Protein AF-A0A1S4JK84-F1 (afdb_monomer)

Solvent-accessible surface area (backbone atoms only — not comparable to full-atom values): 13735 Å² total; p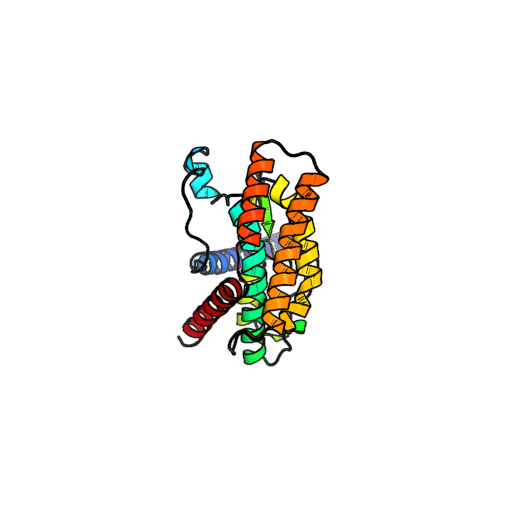er-residue (Å²): 108,74,65,59,52,50,53,51,52,52,49,53,51,51,52,51,50,53,50,51,51,51,53,48,51,52,51,51,55,46,52,58,51,64,69,58,64,67,91,78,63,78,78,86,81,81,78,69,70,80,80,52,59,72,69,61,44,73,73,50,62,65,43,55,63,30,58,47,56,39,46,29,56,54,50,50,57,22,46,32,34,46,37,49,54,50,19,76,72,53,73,50,55,51,64,62,44,51,38,65,53,69,63,74,49,76,74,58,81,56,90,48,92,64,38,31,49,33,65,46,43,56,43,32,45,71,41,75,85,53,39,69,72,53,43,53,50,49,49,55,64,41,12,40,48,42,38,27,53,37,66,58,40,75,45,47,36,50,52,47,46,51,48,46,44,74,45,51,60,59,36,63,73,51,62,71,88,55,83,86,46,74,69,46,36,51,50,46,46,54,52,41,48,51,58,28,46,42,42,52,52,43,63,73,77,46,92,63,61,68,73,55,46,53,36,49,53,53,22,29,52,58,40,62,67,57,49,42,67,59,52,51,52,56,14,40,54,60,40,56,54,52,59,56,62,76,75,110

Radius of gyration: 20.68 Å; Cα contacts (8 Å, |Δi|>4): 267; chains: 1; bounding box: 64×34×58 Å

Organism: Culex quinquefasciatus (NCBI:txid7176)

Secondary structure (DSSP, 8-state):
-HHHHHHHHHHHHHHHHHHHHHHHHHHHHHHHHHTS--TTSPP---SSGGGS-HHHHHHH-PPPHHHHHHHHHHHHHHHHHHHHHHHHHH---GGGTEE-SS----S----STTEEEEESS--SEE-GGG-HHHHHHHHHHHT-EEEEEHHHHHTHHHHHHHHHHHHHHHHTT--TTSPPPHHHHHHHHHHHHHHHHHHHHHHHHS---HHHHHHHHHHHHHHHH--HHHHHHHHHHHHHHHHHHTT-

Foldseek 3Di:
DVVVVVVVVVVVVVVVVVVVVVVVVVVVVVVVVVVVPLPPQDDDDDDPLVPDPPVCCVVAVADQLLSLLLLLLLLLLLLLLLLVVLCVVQVDQSCQQFAADAAPAAPDADPDPQKGFAFSAGTDDGDPSSDDVSSVVVSSSRNDTHTYGPCSCVALVVLSSVLSNVCVCVSVVDDLPDPGDPVQQVSSVVSLVSSLVSLVCSLVVHDDDPVVSVSSVSSSVSSNPDGSNNSSVSSSVSVVVVVVVVVD

Nearest PDB structures (foldseek):
  2jsw-assembly1_A  TM=2.956E-01  e=6.584E+00  Mus musculus
  1zn1-assembly1_A  TM=2.380E-01  e=9.955E+00  Escherichia coli

Structure (mmCIF, N/CA/C/O backbone):
data_AF-A0A1S4JK84-F1
#
_entry.id   AF-A0A1S4JK84-F1
#
loop_
_atom_site.group_PDB
_atom_site.id
_atom_site.type_symbol
_atom_site.label_atom_id
_atom_site.label_alt_id
_atom_site.label_comp_id
_atom_site.label_asym_id
_atom_site.label_entity_id
_atom_site.label_seq_id
_atom_site.pdbx_PDB_ins_code
_atom_site.Cartn_x
_atom_site.Cartn_y
_atom_site.Cartn_z
_atom_site.occupancy
_atom_site.B_iso_or_equiv
_atom_site.auth_seq_id
_atom_site.auth_comp_id
_atom_site.auth_asym_id
_atom_site.auth_atom_id
_atom_site.pdbx_PDB_model_num
ATOM 1 N N . MET A 1 1 ? -45.648 6.843 -37.464 1.00 63.81 1 MET A N 1
ATOM 2 C CA . MET A 1 1 ? -44.323 6.985 -38.110 1.00 63.81 1 MET A CA 1
ATOM 3 C C . MET A 1 1 ? -43.599 8.303 -37.817 1.00 63.81 1 MET A C 1
ATOM 5 O O . MET A 1 1 ? -42.654 8.254 -37.049 1.00 63.81 1 MET A O 1
ATOM 9 N N . ILE A 1 2 ? -43.986 9.477 -38.350 1.00 71.06 2 ILE A N 1
ATOM 10 C CA . ILE A 1 2 ? -43.202 10.725 -38.124 1.00 71.06 2 ILE A CA 1
ATOM 11 C C . ILE A 1 2 ? -43.249 11.208 -36.661 1.00 71.06 2 ILE A C 1
ATOM 13 O O . ILE A 1 2 ? -42.222 11.610 -36.123 1.00 71.06 2 ILE A O 1
ATOM 17 N N . ARG A 1 3 ? -44.411 11.134 -35.994 1.00 71.44 3 ARG A N 1
ATOM 18 C CA . ARG A 1 3 ? -44.545 11.520 -34.573 1.00 71.44 3 ARG A CA 1
ATOM 19 C C . ARG A 1 3 ? -43.763 10.599 -33.632 1.00 71.44 3 ARG A C 1
ATOM 21 O O . ARG A 1 3 ? -43.004 11.089 -32.814 1.00 71.44 3 ARG A O 1
ATOM 28 N N . GLU A 1 4 ? -43.856 9.288 -33.835 1.00 74.44 4 GLU A N 1
ATOM 29 C CA . GLU A 1 4 ? -43.116 8.290 -33.042 1.00 74.44 4 GLU A CA 1
ATOM 30 C C . GLU A 1 4 ? -41.595 8.434 -33.195 1.00 74.44 4 GLU A C 1
ATOM 32 O O . GLU A 1 4 ? -40.857 8.278 -32.227 1.00 74.44 4 GLU A O 1
ATOM 37 N N . LEU A 1 5 ? -41.119 8.789 -34.396 1.00 74.56 5 LEU A N 1
ATOM 38 C CA . LEU A 1 5 ? -39.707 9.100 -34.626 1.00 74.56 5 LEU A CA 1
ATOM 39 C C . LEU A 1 5 ? -39.282 10.368 -33.865 1.00 74.56 5 LEU A C 1
ATOM 41 O O . LEU A 1 5 ? -38.185 10.417 -33.310 1.00 74.56 5 LEU A O 1
ATOM 45 N N . LEU A 1 6 ? -40.150 11.384 -33.816 1.00 78.12 6 LEU A N 1
ATOM 46 C CA . LEU A 1 6 ? -39.901 12.626 -33.081 1.00 78.12 6 LEU A CA 1
ATOM 47 C C . LEU A 1 6 ? -39.829 12.382 -31.566 1.00 78.12 6 LEU A C 1
ATOM 49 O O . LEU A 1 6 ? -38.917 12.883 -30.908 1.00 78.12 6 LEU A O 1
ATOM 53 N N . ASP A 1 7 ? -40.747 11.576 -31.033 1.00 81.38 7 ASP A N 1
ATOM 54 C CA . ASP A 1 7 ? -40.807 11.226 -29.612 1.00 81.38 7 ASP A CA 1
ATOM 55 C C . ASP A 1 7 ? -39.592 10.382 -29.193 1.00 81.38 7 ASP A C 1
ATOM 57 O O . ASP A 1 7 ? -38.990 10.620 -28.143 1.00 81.38 7 ASP A O 1
ATOM 61 N N . PHE A 1 8 ? -39.153 9.456 -30.054 1.00 80.00 8 PHE A N 1
ATOM 62 C CA . PHE A 1 8 ? -37.939 8.666 -29.837 1.00 80.00 8 PHE A CA 1
ATOM 63 C C . PHE A 1 8 ? -36.667 9.530 -29.822 1.00 80.00 8 PHE A C 1
ATOM 65 O O . PHE A 1 8 ? -35.803 9.368 -28.955 1.00 80.00 8 PHE A O 1
ATOM 72 N N . LEU A 1 9 ? -36.557 10.500 -30.736 1.00 80.62 9 LEU A N 1
ATOM 73 C CA . LEU A 1 9 ? -35.437 11.447 -30.761 1.00 80.62 9 LEU A CA 1
ATOM 74 C C . LEU A 1 9 ? -35.432 12.366 -29.531 1.00 80.62 9 LEU A C 1
ATOM 76 O O . LEU A 1 9 ? -34.364 12.678 -28.995 1.00 80.62 9 LEU A O 1
ATOM 80 N N . LEU A 1 10 ? -36.609 12.768 -29.045 1.00 82.88 10 LEU A N 1
ATOM 81 C CA . LEU A 1 10 ? -36.741 13.569 -27.831 1.00 82.88 10 LEU A CA 1
ATOM 82 C C . LEU A 1 10 ? -36.316 12.776 -26.584 1.00 82.88 10 LEU A C 1
ATOM 84 O O . LEU A 1 10 ? -35.607 13.307 -25.725 1.00 82.88 10 LEU A O 1
ATOM 88 N N . LEU A 1 11 ? -36.674 11.490 -26.517 1.00 83.06 11 LEU A N 1
ATOM 89 C CA . LEU A 1 11 ? -36.247 10.581 -25.455 1.00 83.06 11 LEU A CA 1
ATOM 90 C C . LEU A 1 11 ? -34.722 10.404 -25.441 1.00 83.06 11 LEU A C 1
ATOM 92 O O . LEU A 1 11 ? -34.099 10.563 -24.391 1.00 83.06 11 LEU A O 1
ATOM 96 N N . LEU A 1 12 ? -34.104 10.155 -26.600 1.00 75.06 12 LEU A N 1
ATOM 97 C CA . LEU A 1 12 ? -32.645 10.041 -26.723 1.00 75.06 12 LEU A CA 1
ATOM 98 C C . LEU A 1 12 ? -31.927 11.323 -26.291 1.00 75.06 12 LEU A C 1
ATOM 100 O O . LEU A 1 12 ? -30.933 11.261 -25.564 1.00 75.06 12 LEU A O 1
ATOM 104 N N . LYS A 1 13 ? -32.451 12.490 -26.681 1.00 81.94 13 LYS A N 1
ATOM 105 C CA . LYS A 1 13 ? -31.913 13.788 -26.257 1.00 81.94 13 LYS A CA 1
ATOM 106 C C . LYS A 1 13 ? -31.974 13.948 -24.736 1.00 81.94 13 LYS A C 1
ATOM 108 O O . LYS A 1 13 ? -30.990 14.371 -24.132 1.00 81.94 13 LYS A O 1
ATOM 113 N N . ASN A 1 14 ? -33.088 13.577 -24.109 1.00 76.88 14 ASN A N 1
ATOM 114 C CA . ASN A 1 14 ? -33.252 13.668 -22.657 1.00 76.88 14 ASN A CA 1
ATOM 115 C C . ASN A 1 14 ? -32.332 12.696 -21.905 1.00 76.88 14 ASN A C 1
ATOM 117 O O . ASN A 1 14 ? -31.719 13.091 -20.913 1.00 76.88 14 ASN A O 1
ATOM 121 N N . ILE A 1 15 ? -32.163 11.469 -22.409 1.00 80.94 15 ILE A N 1
ATOM 122 C CA . ILE A 1 15 ? -31.203 10.497 -21.864 1.00 80.94 15 ILE A CA 1
ATOM 123 C C . ILE A 1 15 ? -29.779 11.050 -21.962 1.00 80.94 15 ILE A C 1
ATOM 125 O O . ILE A 1 15 ? -29.043 11.018 -20.979 1.00 80.94 15 ILE A O 1
ATOM 129 N N . PHE A 1 16 ? -29.396 11.615 -23.109 1.00 77.50 16 PHE A N 1
ATOM 130 C CA . PHE A 1 16 ? -28.063 12.185 -23.302 1.00 77.50 16 PHE A CA 1
ATOM 131 C C . PHE A 1 16 ? -27.798 13.371 -22.363 1.00 77.50 16 PHE A C 1
ATOM 133 O O . PHE A 1 16 ? -26.731 13.457 -21.752 1.00 77.50 16 PHE A O 1
ATOM 140 N N . ILE A 1 17 ? -28.784 14.255 -22.183 1.00 75.88 17 ILE A N 1
ATOM 141 C CA . ILE A 1 17 ? -28.698 15.371 -21.234 1.00 75.88 17 ILE A CA 1
ATOM 142 C C . ILE A 1 17 ? -28.542 14.844 -19.803 1.00 75.88 17 ILE A C 1
ATOM 144 O O . ILE A 1 17 ? -27.630 15.278 -19.099 1.00 75.88 17 ILE A O 1
ATOM 148 N N . ALA A 1 18 ? -29.360 13.877 -19.383 1.00 66.00 18 ALA A N 1
ATOM 149 C CA . ALA A 1 18 ? -29.266 13.279 -18.053 1.00 66.00 18 ALA A CA 1
ATOM 150 C C . ALA A 1 18 ? -27.897 12.617 -17.813 1.00 66.00 18 ALA A C 1
ATOM 152 O O . ALA A 1 18 ? -27.276 12.849 -16.773 1.00 66.00 18 ALA A O 1
ATOM 153 N N . LEU A 1 19 ? -27.381 11.880 -18.803 1.00 58.69 19 LEU A N 1
ATOM 154 C CA . LEU A 1 19 ? -26.055 11.265 -18.745 1.00 58.69 19 LEU A CA 1
ATOM 155 C C . LEU A 1 19 ? -24.956 12.329 -18.626 1.00 58.69 19 LEU A C 1
ATOM 157 O O . LEU A 1 19 ? -24.063 12.211 -17.790 1.00 58.69 19 LEU A O 1
ATOM 161 N N . SER A 1 20 ? -25.045 13.406 -19.412 1.00 50.59 20 SER A N 1
ATOM 162 C CA . SER A 1 20 ? -24.072 14.503 -19.382 1.00 50.59 20 SER A CA 1
ATOM 163 C C . SER A 1 20 ? -24.062 15.242 -18.039 1.00 50.59 20 SER A C 1
ATOM 165 O O . SER A 1 20 ? -22.993 15.567 -17.523 1.00 50.59 20 SER A O 1
ATOM 167 N N . LEU A 1 21 ? -25.232 15.443 -17.423 1.00 54.97 21 LEU A N 1
ATOM 168 C CA . LEU A 1 21 ? -25.371 16.068 -16.107 1.00 54.97 21 LEU A CA 1
ATOM 169 C C . LEU A 1 21 ? -24.853 15.156 -14.992 1.00 54.97 21 LEU A C 1
ATOM 171 O O . LEU A 1 21 ? -24.198 15.641 -14.071 1.00 54.97 21 LEU A O 1
ATOM 175 N N . PHE A 1 22 ? -25.093 13.846 -15.084 1.00 55.78 22 PHE A N 1
ATOM 176 C CA . PHE A 1 22 ? -24.555 12.854 -14.152 1.00 55.78 22 PHE A CA 1
ATOM 177 C C . PHE A 1 22 ? -23.023 12.788 -14.224 1.00 55.78 22 PHE A C 1
ATOM 179 O O . PHE A 1 22 ? -22.346 12.891 -13.199 1.00 55.78 22 PHE A O 1
ATOM 186 N N . ILE A 1 23 ? -22.463 12.724 -15.437 1.00 49.03 23 ILE A N 1
ATOM 187 C CA . ILE A 1 23 ? -21.013 12.756 -15.676 1.00 49.03 23 ILE A CA 1
ATOM 188 C C . ILE A 1 23 ? -20.412 14.065 -15.153 1.00 49.03 23 ILE A C 1
ATOM 190 O O . ILE A 1 23 ? -19.387 14.042 -14.471 1.00 49.03 23 ILE A O 1
ATOM 194 N N . ARG A 1 24 ? -21.059 15.208 -15.413 1.00 46.12 24 ARG A N 1
ATOM 195 C CA . ARG A 1 24 ? -20.598 16.526 -14.958 1.00 46.12 24 ARG A CA 1
ATOM 196 C C . ARG A 1 24 ? -20.638 16.665 -13.439 1.00 46.12 24 ARG A C 1
ATOM 198 O O . ARG A 1 24 ? -19.648 17.109 -12.869 1.00 46.12 24 ARG A O 1
ATOM 205 N N . LYS A 1 25 ? -21.709 16.224 -12.770 1.00 49.03 25 LYS A N 1
ATOM 206 C CA . LYS A 1 25 ? -21.775 16.183 -11.298 1.00 49.03 25 LYS A CA 1
ATOM 207 C C . LYS A 1 25 ? -20.697 15.272 -10.714 1.00 49.03 25 LYS A C 1
ATOM 209 O O . LYS A 1 25 ? -20.039 15.656 -9.751 1.00 49.03 25 LYS A O 1
ATOM 214 N N . GLY A 1 26 ? -20.458 14.112 -11.330 1.00 39.56 26 GLY A N 1
ATOM 215 C CA . GLY A 1 26 ? -19.353 13.225 -10.970 1.00 39.56 26 GLY A CA 1
ATOM 216 C C . GLY A 1 26 ? -17.988 13.904 -11.113 1.00 39.56 26 GLY A C 1
ATOM 217 O O . GLY A 1 26 ? -17.168 13.832 -10.203 1.00 39.56 26 GLY A O 1
ATOM 218 N N . LEU A 1 27 ? -17.748 14.619 -12.215 1.00 39.62 27 LEU A N 1
ATOM 219 C CA . LEU A 1 27 ? -16.518 15.383 -12.456 1.00 39.62 27 LEU A CA 1
ATOM 220 C C . LEU A 1 27 ? -16.352 16.571 -11.497 1.00 39.62 27 LEU A C 1
ATOM 222 O O . LEU A 1 27 ? -15.242 16.817 -11.036 1.00 39.62 27 LEU A O 1
ATOM 226 N N . GLU A 1 28 ? -17.421 17.295 -11.166 1.00 38.53 28 GLU A N 1
ATOM 227 C CA . GLU A 1 28 ? -17.395 18.439 -10.244 1.00 38.53 28 GLU A CA 1
ATOM 228 C C . GLU A 1 28 ? -17.170 17.995 -8.790 1.00 38.53 28 GLU A C 1
ATOM 230 O O . GLU A 1 28 ? -16.313 18.561 -8.105 1.00 38.53 28 GLU A O 1
ATOM 235 N N . ALA A 1 29 ? -17.837 16.926 -8.340 1.00 42.50 29 ALA A N 1
ATOM 236 C CA . ALA A 1 29 ? -17.576 16.301 -7.042 1.00 42.50 29 ALA A CA 1
ATOM 237 C C . ALA A 1 29 ? -16.126 15.794 -6.942 1.00 42.50 29 ALA A C 1
ATOM 239 O O . ALA A 1 29 ? -15.455 16.003 -5.930 1.00 42.50 29 ALA A O 1
ATOM 240 N N . ARG A 1 30 ? -15.596 15.216 -8.029 1.00 43.16 30 ARG A N 1
ATOM 241 C CA . ARG A 1 30 ? -14.192 14.782 -8.128 1.00 43.16 30 ARG A CA 1
ATOM 242 C C . ARG A 1 30 ? -13.209 15.947 -8.173 1.00 43.16 30 ARG A C 1
ATOM 244 O O . ARG A 1 30 ? -12.157 15.859 -7.552 1.00 43.16 30 ARG A O 1
ATOM 251 N N . ARG A 1 31 ? -13.531 17.056 -8.845 1.00 32.97 31 ARG A N 1
ATOM 252 C CA . ARG A 1 31 ? -12.700 18.272 -8.847 1.00 32.97 31 ARG A CA 1
ATOM 253 C C . ARG A 1 31 ? -12.603 18.851 -7.437 1.00 32.97 31 ARG A C 1
ATOM 255 O O . ARG A 1 31 ? -11.504 19.188 -7.000 1.00 32.97 31 ARG A O 1
ATOM 262 N N . LYS A 1 32 ? -13.718 18.868 -6.700 1.00 30.98 32 LYS A N 1
ATOM 263 C CA . LYS A 1 32 ? -13.767 19.265 -5.287 1.00 30.98 32 LYS A CA 1
ATOM 264 C C . LYS A 1 32 ? -12.944 18.326 -4.393 1.00 30.98 32 LYS A C 1
ATOM 266 O O . LYS A 1 32 ? -12.193 18.818 -3.563 1.00 30.98 32 LYS A O 1
ATOM 271 N N . ALA A 1 33 ? -12.986 17.012 -4.628 1.00 38.12 33 ALA A N 1
ATOM 272 C CA . ALA A 1 33 ? -12.139 16.038 -3.929 1.00 38.12 33 ALA A CA 1
ATOM 273 C C . ALA A 1 33 ? -10.647 16.139 -4.312 1.00 38.12 33 ALA A C 1
ATOM 275 O O . ALA A 1 33 ? -9.780 15.960 -3.468 1.00 38.12 33 ALA A O 1
ATOM 276 N N . SER A 1 34 ? -10.320 16.486 -5.563 1.00 35.97 34 SER A N 1
ATOM 277 C CA . SER A 1 34 ? -8.933 16.680 -6.025 1.00 35.97 34 SER A CA 1
ATOM 278 C C . SER A 1 34 ? -8.264 17.933 -5.442 1.00 35.97 34 SER A C 1
ATOM 280 O O . SER A 1 34 ? -7.038 17.986 -5.344 1.00 35.97 34 SER A O 1
ATOM 282 N N . LEU A 1 35 ? -9.074 18.923 -5.044 1.00 30.11 35 LEU A N 1
ATOM 283 C CA . LEU A 1 35 ? -8.659 20.104 -4.281 1.00 30.11 35 LEU A CA 1
ATOM 284 C C . LEU A 1 35 ? -8.406 19.782 -2.799 1.00 30.11 35 LEU A C 1
ATOM 286 O O . LEU A 1 35 ? -7.716 20.541 -2.123 1.00 30.11 35 LEU A O 1
ATOM 290 N N . GLU A 1 36 ? -8.887 18.642 -2.296 1.00 38.62 36 GLU A N 1
ATOM 291 C CA . GLU A 1 36 ? -8.478 18.095 -1.002 1.00 38.62 36 GLU A CA 1
ATOM 292 C C . GLU A 1 36 ? -7.158 17.335 -1.176 1.00 38.62 36 GLU A C 1
ATOM 294 O O . GLU A 1 36 ? -7.101 16.107 -1.164 1.00 38.62 36 GLU A O 1
ATOM 299 N N . SER A 1 37 ? -6.076 18.080 -1.408 1.00 37.47 37 SER A N 1
ATOM 300 C CA . SER A 1 37 ? -4.725 17.532 -1.520 1.00 37.47 37 SER A CA 1
ATOM 301 C C . SER A 1 37 ? -4.427 16.591 -0.352 1.00 37.47 37 SER A C 1
ATOM 303 O O . SER A 1 37 ? -4.531 17.006 0.803 1.00 37.47 37 SER A O 1
ATOM 305 N N . ASP A 1 38 ? -4.032 15.349 -0.648 1.00 42.62 38 ASP A N 1
ATOM 306 C CA . ASP A 1 38 ? -3.572 14.389 0.353 1.00 42.62 38 ASP A CA 1
ATOM 307 C C . ASP A 1 38 ? -2.363 14.979 1.109 1.00 42.62 38 ASP A C 1
ATOM 309 O O . ASP A 1 38 ? -1.269 15.029 0.537 1.00 42.62 38 ASP A O 1
ATOM 313 N N . PRO A 1 39 ? -2.521 15.414 2.374 1.00 38.88 39 PRO A N 1
ATOM 314 C CA . PRO A 1 39 ? -1.543 16.246 3.084 1.00 38.88 39 PRO A CA 1
ATOM 315 C C . PRO A 1 39 ? -0.271 15.487 3.490 1.00 38.88 39 PRO A C 1
ATOM 317 O O . PRO A 1 39 ? 0.589 16.034 4.173 1.00 38.88 39 PRO A O 1
ATOM 320 N N . SER A 1 40 ? -0.152 14.212 3.112 1.00 38.44 40 SER A N 1
ATOM 321 C CA . SER A 1 40 ? 1.050 13.403 3.306 1.00 38.44 40 SER A CA 1
ATOM 322 C C . SER A 1 40 ? 1.575 12.792 2.004 1.00 38.44 40 SER A C 1
ATOM 324 O O . SER A 1 40 ? 2.330 11.818 2.054 1.00 38.44 40 SER A O 1
ATOM 326 N N . SER A 1 41 ? 1.158 13.307 0.843 1.00 36.84 41 SER A N 1
ATOM 327 C CA . SER A 1 41 ? 1.918 13.067 -0.384 1.00 36.84 41 SER A CA 1
ATOM 328 C C . SER A 1 41 ? 3.312 13.669 -0.189 1.00 36.84 41 SER A C 1
ATOM 330 O O . SER A 1 41 ? 3.388 14.831 0.199 1.00 36.84 41 SER A O 1
ATOM 332 N N . PRO A 1 42 ? 4.404 12.916 -0.403 1.00 36.59 42 PRO A N 1
ATOM 333 C CA . PRO A 1 42 ? 5.739 13.489 -0.302 1.00 36.59 42 PRO A CA 1
ATOM 334 C C . PRO A 1 42 ? 5.867 14.684 -1.256 1.00 36.59 42 PRO A C 1
ATOM 336 O O . PRO A 1 42 ? 5.429 14.601 -2.414 1.00 36.59 42 PRO A O 1
ATOM 339 N N . GLU A 1 43 ? 6.439 15.773 -0.737 1.00 37.50 43 GLU A N 1
ATOM 340 C CA . GLU A 1 43 ? 6.842 16.960 -1.497 1.00 37.50 43 GLU A CA 1
ATOM 341 C C . GLU A 1 43 ? 7.708 16.535 -2.704 1.00 37.50 43 GLU A C 1
ATOM 343 O O . GLU A 1 43 ? 8.428 15.526 -2.646 1.00 37.50 43 GLU A O 1
ATOM 348 N N . PRO A 1 44 ? 7.602 17.224 -3.848 1.00 36.88 44 PRO A N 1
ATOM 349 C CA . PRO A 1 44 ? 8.420 16.913 -5.007 1.00 36.88 44 PRO A CA 1
ATOM 350 C C . PRO A 1 44 ? 9.888 17.324 -4.782 1.00 36.88 44 PRO A C 1
ATOM 352 O O . PRO A 1 44 ? 10.216 18.494 -4.815 1.00 36.88 44 PRO A O 1
ATOM 355 N N . ASP A 1 45 ? 10.805 16.367 -4.605 1.00 35.81 45 ASP A N 1
ATOM 356 C CA . ASP A 1 45 ? 12.251 16.609 -4.818 1.00 35.81 45 ASP A CA 1
ATOM 357 C C . ASP A 1 45 ? 12.594 16.690 -6.325 1.00 35.81 45 ASP A C 1
ATOM 359 O O . ASP A 1 45 ? 12.108 15.893 -7.144 1.00 35.81 45 ASP A O 1
ATOM 363 N N . ASP A 1 46 ? 13.510 17.594 -6.655 1.00 39.84 46 ASP A N 1
ATOM 364 C CA . ASP A 1 46 ? 13.404 18.500 -7.806 1.00 39.84 46 ASP A CA 1
ATOM 365 C C . ASP A 1 46 ? 14.454 18.292 -8.918 1.00 39.84 46 ASP A C 1
ATOM 367 O O . ASP A 1 46 ? 14.861 19.223 -9.605 1.00 39.84 46 ASP A O 1
ATOM 371 N N . ILE A 1 47 ? 14.951 17.069 -9.124 1.00 37.16 47 ILE A N 1
ATOM 372 C CA . ILE A 1 47 ? 16.102 16.880 -10.038 1.00 37.16 47 ILE A CA 1
ATOM 373 C C . ILE A 1 47 ? 15.683 16.508 -11.474 1.00 37.16 47 ILE A C 1
ATOM 375 O O . ILE A 1 47 ? 16.362 16.869 -12.429 1.00 37.16 47 ILE A O 1
ATOM 379 N N . PHE A 1 48 ? 14.540 15.839 -11.668 1.00 40.16 48 PHE A N 1
ATOM 380 C CA . PHE A 1 48 ? 14.144 15.290 -12.982 1.00 40.16 48 PHE A CA 1
ATOM 381 C C . PHE A 1 48 ? 12.844 15.846 -13.556 1.00 40.16 48 PHE A C 1
ATOM 383 O O . PHE A 1 48 ? 12.490 15.491 -14.681 1.00 40.16 48 PHE A O 1
ATOM 390 N N . GLU A 1 49 ? 12.154 16.735 -12.837 1.00 40.62 49 GLU A N 1
ATOM 391 C CA . GLU A 1 49 ? 11.072 17.504 -13.453 1.00 40.62 49 GLU A CA 1
ATOM 392 C C . GLU A 1 49 ? 11.623 18.269 -14.665 1.00 40.62 49 GLU A C 1
ATOM 394 O O . GLU A 1 49 ? 10.963 18.296 -15.694 1.00 40.62 49 GLU A O 1
ATOM 399 N N . ASN A 1 50 ? 12.897 18.689 -14.627 1.00 40.59 50 ASN A N 1
ATOM 400 C CA . ASN A 1 50 ? 13.585 19.519 -15.620 1.00 40.59 50 ASN A CA 1
ATOM 401 C C . ASN A 1 50 ? 13.750 18.993 -17.064 1.00 40.59 50 ASN A C 1
ATOM 403 O O . ASN A 1 50 ? 14.152 19.773 -17.922 1.00 40.59 50 ASN A O 1
ATOM 407 N N . LEU A 1 51 ? 13.372 17.747 -17.370 1.00 39.06 51 LEU A N 1
ATOM 408 C CA . LEU A 1 51 ? 13.540 17.137 -18.705 1.00 39.06 51 LEU A CA 1
ATOM 409 C C . LEU A 1 51 ? 12.275 17.096 -19.578 1.00 39.06 51 LEU A C 1
ATOM 411 O O . LEU A 1 51 ? 12.356 16.745 -20.751 1.00 39.06 51 LEU A O 1
ATOM 415 N N . LEU A 1 52 ? 11.107 17.435 -19.033 1.00 42.50 52 LEU A N 1
ATOM 416 C CA . LEU A 1 52 ? 9.848 17.507 -19.788 1.00 42.50 52 LEU A CA 1
ATOM 417 C C . LEU A 1 52 ? 9.501 18.965 -20.072 1.00 42.50 52 LEU A C 1
ATOM 419 O O . LEU A 1 52 ? 9.896 19.832 -19.298 1.00 42.50 52 LEU A O 1
ATOM 423 N N . ASP A 1 53 ? 8.766 19.284 -21.135 1.00 42.41 53 ASP A N 1
ATOM 424 C CA . ASP A 1 53 ? 8.352 20.676 -21.318 1.00 42.41 53 ASP A CA 1
ATOM 425 C C . ASP A 1 53 ? 7.387 21.102 -20.178 1.00 42.41 53 ASP A C 1
ATOM 427 O O . ASP A 1 53 ? 6.655 20.259 -19.635 1.00 42.41 53 ASP A O 1
ATOM 431 N N . PRO A 1 54 ? 7.392 22.384 -19.771 1.00 43.16 54 PRO A N 1
ATOM 432 C CA . PRO A 1 54 ? 6.600 22.878 -18.642 1.00 43.16 54 PRO A CA 1
ATOM 433 C C . PRO A 1 54 ? 5.101 22.560 -18.751 1.00 43.16 54 PRO A C 1
ATOM 435 O O . PRO A 1 54 ? 4.465 22.246 -17.745 1.00 43.16 54 PRO A O 1
ATOM 438 N N . PHE A 1 55 ? 4.550 22.547 -19.968 1.00 42.31 55 PHE A N 1
ATOM 439 C CA . PHE A 1 55 ? 3.137 22.279 -20.221 1.00 42.31 55 PHE A CA 1
ATOM 440 C C . PHE A 1 55 ? 2.782 20.813 -19.943 1.00 42.31 55 PHE A C 1
ATOM 442 O O . PHE A 1 55 ? 1.751 20.507 -19.338 1.00 42.31 55 PHE A O 1
ATOM 449 N N . THR A 1 56 ? 3.660 19.882 -20.321 1.00 42.06 56 THR A N 1
ATOM 450 C CA . THR A 1 56 ? 3.471 18.450 -20.056 1.00 42.06 56 THR A CA 1
ATOM 451 C C . THR A 1 56 ? 3.716 18.120 -18.573 1.00 42.06 56 THR A C 1
ATOM 453 O O . THR A 1 56 ? 3.021 17.269 -18.011 1.00 42.06 56 THR A O 1
ATOM 456 N N . ARG A 1 57 ? 4.609 18.834 -17.872 1.00 48.06 57 ARG A N 1
ATOM 457 C CA . ARG A 1 57 ? 4.771 18.697 -16.406 1.00 48.06 57 ARG A CA 1
ATOM 458 C C . ARG A 1 57 ? 3.515 19.097 -15.639 1.00 48.06 57 ARG A C 1
ATOM 460 O O . ARG A 1 57 ? 3.027 18.323 -14.812 1.00 48.06 57 ARG A O 1
ATOM 467 N N . GLU A 1 58 ? 2.987 20.282 -15.935 1.00 41.62 58 GLU A N 1
ATOM 468 C CA . GLU A 1 58 ? 1.840 20.859 -15.232 1.00 41.62 58 GLU A CA 1
ATOM 469 C C . GLU A 1 58 ? 0.557 20.058 -15.499 1.00 41.62 58 GLU A C 1
ATOM 471 O O . GLU A 1 58 ? -0.232 19.797 -14.586 1.00 41.62 58 GLU A O 1
ATOM 476 N N . ARG A 1 59 ? 0.398 19.557 -16.731 1.00 36.44 59 ARG A N 1
ATOM 477 C CA . ARG A 1 59 ? -0.774 18.779 -17.149 1.00 36.44 59 ARG A CA 1
ATOM 478 C C . ARG A 1 59 ? -0.824 17.359 -16.576 1.00 36.44 59 ARG A C 1
ATOM 480 O O . ARG A 1 59 ? -1.922 16.857 -16.340 1.00 36.44 59 ARG A O 1
ATOM 487 N N . TYR A 1 60 ? 0.316 16.702 -16.340 1.00 41.91 60 TYR A N 1
ATOM 488 C CA . TYR A 1 60 ? 0.331 15.275 -15.976 1.00 41.91 60 TYR A CA 1
ATOM 489 C C . TYR A 1 60 ? 0.879 14.954 -14.579 1.00 41.91 60 TYR A C 1
ATOM 491 O O . TYR A 1 60 ? 0.669 13.828 -14.118 1.00 41.91 60 TYR A O 1
ATOM 499 N N . LYS A 1 61 ? 1.520 15.907 -13.873 1.00 52.09 61 LYS A N 1
ATOM 500 C CA . LYS A 1 61 ? 2.130 15.699 -12.538 1.00 52.09 61 LYS A CA 1
ATOM 501 C C . LYS A 1 61 ? 2.853 14.348 -12.451 1.00 52.09 61 LYS A C 1
ATOM 503 O O . LYS A 1 61 ? 2.558 13.532 -11.569 1.00 52.09 61 LYS A O 1
ATOM 508 N N . PHE A 1 62 ? 3.715 14.074 -13.430 1.00 56.03 62 PHE A N 1
ATOM 509 C CA . PHE A 1 62 ? 4.376 12.782 -13.580 1.00 56.03 62 PHE A CA 1
ATOM 510 C C . PHE A 1 62 ? 5.096 12.401 -12.294 1.00 56.03 62 PHE A C 1
ATOM 512 O O . PHE A 1 62 ? 5.942 13.142 -11.795 1.00 56.03 62 PHE A O 1
ATOM 519 N N . LYS A 1 63 ? 4.768 11.236 -11.734 1.00 60.38 63 LYS A N 1
ATOM 520 C CA . LYS A 1 63 ? 5.453 10.781 -10.527 1.00 60.38 63 LYS A CA 1
ATOM 521 C C . LYS A 1 63 ? 6.689 9.990 -10.922 1.00 60.38 63 LYS A C 1
ATOM 523 O O . LYS A 1 63 ? 6.625 9.033 -11.692 1.00 60.38 63 LYS A O 1
ATOM 528 N N . ASN A 1 64 ? 7.824 10.410 -10.368 1.00 76.94 64 ASN A N 1
ATOM 529 C CA . ASN A 1 64 ? 9.083 9.689 -10.484 1.00 76.94 64 ASN A CA 1
ATOM 530 C C . ASN A 1 64 ? 8.887 8.236 -10.006 1.00 76.94 64 ASN A C 1
ATOM 532 O O . ASN A 1 64 ? 8.266 8.010 -8.966 1.00 76.94 64 ASN A O 1
ATOM 536 N N . VAL A 1 65 ? 9.415 7.261 -10.750 1.00 84.12 65 VAL A N 1
ATOM 537 C CA . VAL A 1 65 ? 9.234 5.820 -10.493 1.00 84.12 65 VAL A CA 1
ATOM 538 C C . VAL A 1 65 ? 9.526 5.431 -9.034 1.00 84.12 65 VAL A C 1
ATOM 540 O O . VAL A 1 65 ? 8.666 4.786 -8.436 1.00 84.12 65 VAL A O 1
ATOM 543 N N . PRO A 1 66 ? 10.630 5.875 -8.395 1.00 87.81 66 PRO A N 1
ATOM 544 C CA . PRO A 1 66 ? 10.873 5.593 -6.985 1.00 87.81 66 PRO A CA 1
ATOM 545 C C . PRO A 1 66 ? 9.773 6.114 -6.066 1.00 87.81 66 PRO A C 1
ATOM 547 O O . PRO A 1 66 ? 9.351 5.396 -5.168 1.00 87.81 66 PRO A O 1
ATOM 550 N N . ARG A 1 67 ? 9.256 7.325 -6.319 1.00 84.12 67 ARG A N 1
ATOM 551 C CA . ARG A 1 67 ? 8.162 7.897 -5.520 1.00 84.12 67 ARG A CA 1
ATOM 552 C C . ARG A 1 67 ? 6.870 7.123 -5.694 1.00 84.12 67 ARG A C 1
ATOM 554 O O . ARG A 1 67 ? 6.140 6.948 -4.727 1.00 84.12 67 ARG A O 1
ATOM 561 N N . HIS A 1 68 ? 6.571 6.692 -6.916 1.00 88.69 68 HIS A N 1
ATOM 562 C CA . HIS A 1 68 ? 5.388 5.884 -7.165 1.00 88.69 68 HIS A CA 1
ATOM 563 C C . HIS A 1 68 ? 5.452 4.581 -6.370 1.00 88.69 68 HIS A C 1
ATOM 565 O O . HIS A 1 68 ? 4.542 4.289 -5.602 1.00 88.69 68 HIS A O 1
ATOM 571 N N . LEU A 1 69 ? 6.551 3.834 -6.491 1.00 92.44 69 LEU A N 1
ATOM 572 C CA . LEU A 1 69 ? 6.715 2.548 -5.813 1.00 92.44 69 LEU A CA 1
ATOM 573 C C . LEU A 1 69 ? 6.753 2.700 -4.283 1.00 92.44 69 LEU A C 1
ATOM 575 O O . LEU A 1 69 ? 6.096 1.937 -3.577 1.00 92.44 69 LEU A O 1
ATOM 579 N N . GLU A 1 70 ? 7.413 3.739 -3.769 1.00 92.56 70 GLU A N 1
ATOM 580 C CA . GLU A 1 70 ? 7.351 4.127 -2.355 1.00 92.56 70 GLU A CA 1
ATOM 581 C C . GLU A 1 70 ? 5.908 4.414 -1.899 1.00 92.56 70 GLU A C 1
ATOM 583 O O . GLU A 1 70 ? 5.465 3.938 -0.847 1.00 92.56 70 GLU A O 1
ATOM 588 N N . ALA A 1 71 ? 5.149 5.178 -2.691 1.00 89.69 71 ALA A N 1
ATOM 589 C CA . ALA A 1 71 ? 3.763 5.512 -2.383 1.00 89.69 71 ALA A CA 1
ATOM 590 C C . ALA A 1 71 ? 2.878 4.261 -2.354 1.00 89.69 71 ALA A C 1
ATOM 592 O O . ALA A 1 71 ? 2.004 4.166 -1.496 1.00 89.69 71 ALA A O 1
ATOM 593 N N . ARG A 1 72 ? 3.118 3.285 -3.238 1.00 94.62 72 ARG A N 1
ATOM 594 C CA . ARG A 1 72 ? 2.382 2.010 -3.257 1.00 94.62 72 ARG A CA 1
ATOM 595 C C . ARG A 1 72 ? 2.543 1.220 -1.964 1.00 94.62 72 ARG A C 1
ATOM 597 O O . ARG A 1 72 ? 1.552 0.696 -1.461 1.00 94.62 72 ARG A O 1
ATOM 604 N N . PHE A 1 73 ? 3.753 1.171 -1.409 1.00 96.38 73 PHE A N 1
ATOM 605 C CA . PHE A 1 73 ? 4.012 0.525 -0.120 1.00 96.38 73 PHE A CA 1
ATOM 606 C C . PHE A 1 73 ? 3.393 1.316 1.044 1.00 96.38 73 PHE A C 1
ATOM 608 O O . PHE A 1 73 ? 2.569 0.805 1.803 1.00 96.38 73 PHE A O 1
ATOM 615 N N . THR A 1 74 ? 3.742 2.596 1.169 1.00 94.00 74 THR A N 1
ATOM 616 C CA . THR A 1 74 ? 3.334 3.413 2.325 1.00 94.00 74 THR A CA 1
ATOM 617 C C . THR A 1 74 ? 1.824 3.663 2.377 1.00 94.00 74 THR A C 1
ATOM 619 O O . THR A 1 74 ? 1.226 3.607 3.456 1.00 94.00 74 THR A O 1
ATOM 622 N N . ARG A 1 75 ? 1.163 3.884 1.229 1.00 92.56 75 ARG A N 1
ATOM 623 C CA . ARG A 1 75 ? -0.302 4.030 1.183 1.00 92.56 75 ARG A CA 1
ATOM 624 C C . ARG A 1 75 ? -1.027 2.725 1.473 1.00 92.56 75 ARG A C 1
ATOM 626 O O . ARG A 1 75 ? -2.146 2.790 1.970 1.00 92.56 75 ARG A O 1
ATOM 633 N N . PHE A 1 76 ? -0.413 1.572 1.211 1.00 96.19 76 PHE A N 1
ATOM 634 C CA . PHE A 1 76 ? -1.022 0.284 1.527 1.00 96.19 76 PHE A CA 1
ATOM 635 C C . PHE A 1 76 ? -1.112 0.067 3.039 1.00 96.19 76 PHE A C 1
ATOM 637 O O . PHE A 1 76 ? -2.167 -0.301 3.537 1.00 96.19 76 PHE A O 1
ATOM 644 N N . ILE A 1 77 ? -0.081 0.430 3.807 1.00 96.56 77 ILE A N 1
ATOM 645 C CA . ILE A 1 77 ? -0.192 0.402 5.276 1.00 96.56 77 ILE A CA 1
ATOM 646 C C . ILE A 1 77 ? -1.188 1.459 5.781 1.00 96.56 77 ILE A C 1
ATOM 648 O O . ILE A 1 77 ? -1.987 1.188 6.678 1.00 96.56 77 ILE A O 1
ATOM 652 N N . ARG A 1 78 ? -1.214 2.651 5.167 1.00 93.06 78 ARG A N 1
ATOM 653 C CA . ARG A 1 78 ? -2.196 3.699 5.502 1.00 93.06 78 ARG A CA 1
ATOM 654 C C . ARG A 1 78 ? -3.642 3.276 5.246 1.00 93.06 78 ARG A C 1
ATOM 656 O O . ARG A 1 78 ? -4.512 3.694 6.008 1.00 93.06 78 ARG A O 1
ATOM 663 N N . LEU A 1 79 ? -3.892 2.457 4.222 1.00 93.38 79 LEU A N 1
ATOM 664 C CA . LEU A 1 79 ? -5.204 1.861 3.983 1.00 93.38 79 LEU A CA 1
ATOM 665 C C . LEU A 1 79 ? -5.686 1.147 5.250 1.00 93.38 79 LEU A C 1
ATOM 667 O O . LEU A 1 79 ? -6.780 1.436 5.711 1.00 93.38 79 LEU A O 1
ATOM 671 N N . GLY A 1 80 ? -4.842 0.325 5.882 1.00 94.81 80 GLY A N 1
ATOM 672 C CA . GLY A 1 80 ? -5.188 -0.390 7.116 1.00 94.81 80 GLY A CA 1
ATOM 673 C C . GLY A 1 80 ? -5.704 0.527 8.229 1.00 94.81 80 GLY A C 1
ATOM 674 O O . GLY A 1 80 ? -6.736 0.249 8.840 1.00 94.81 80 GLY A O 1
ATOM 675 N N . ALA A 1 81 ? -5.048 1.671 8.432 1.00 91.69 81 ALA A N 1
ATOM 676 C CA . ALA A 1 81 ? -5.462 2.657 9.428 1.00 91.69 81 ALA A CA 1
ATOM 677 C C . ALA A 1 81 ? -6.818 3.303 9.082 1.00 91.69 81 ALA A C 1
ATOM 679 O O . ALA A 1 81 ? -7.653 3.530 9.961 1.00 91.69 81 ALA A O 1
ATOM 680 N N . GLN A 1 82 ? -7.067 3.575 7.798 1.00 90.75 82 GLN A N 1
ATOM 681 C CA . GLN A 1 82 ? -8.357 4.091 7.331 1.00 90.75 82 GLN A CA 1
ATOM 682 C C . GLN A 1 82 ? -9.476 3.061 7.491 1.00 90.75 82 GLN A C 1
ATOM 684 O O . GLN A 1 82 ? -10.552 3.420 7.962 1.00 90.75 82 GLN A O 1
ATOM 689 N N . LEU A 1 83 ? -9.216 1.789 7.174 1.00 94.25 83 LEU A N 1
ATOM 690 C CA . LEU A 1 83 ? -10.178 0.703 7.372 1.00 94.25 83 LEU A CA 1
ATOM 691 C C . LEU A 1 83 ? -10.536 0.545 8.852 1.00 94.25 83 LEU A C 1
ATOM 693 O O . LEU A 1 83 ? -11.710 0.409 9.179 1.00 94.25 83 LEU A O 1
ATOM 697 N N . GLN A 1 84 ? -9.562 0.644 9.764 1.00 94.31 84 GLN A N 1
ATOM 698 C CA . GLN A 1 84 ? -9.843 0.633 11.202 1.00 94.31 84 GLN A CA 1
ATOM 699 C C . GLN A 1 84 ? -10.726 1.814 11.626 1.00 94.31 84 GLN A C 1
ATOM 701 O O . GLN A 1 84 ? -11.656 1.635 12.410 1.00 94.31 84 GLN A O 1
ATOM 706 N N . TYR A 1 85 ? -10.472 3.015 11.095 1.00 91.94 85 TYR A N 1
ATOM 707 C CA . TYR A 1 85 ? -11.311 4.180 11.374 1.00 91.94 85 TYR A CA 1
ATOM 708 C C . TYR A 1 85 ? -12.749 4.002 10.874 1.00 91.94 85 TYR A C 1
ATOM 710 O O . TYR A 1 85 ? -13.683 4.264 11.628 1.00 91.94 85 TYR A O 1
ATOM 718 N N . ILE A 1 86 ? -12.928 3.549 9.631 1.00 90.88 86 ILE A N 1
ATOM 719 C CA . ILE A 1 86 ? -14.251 3.325 9.032 1.00 90.88 86 ILE A CA 1
ATOM 720 C C . ILE A 1 86 ? -14.994 2.223 9.789 1.00 90.88 86 ILE A C 1
ATOM 722 O O . ILE A 1 86 ? -16.162 2.400 10.129 1.00 90.88 86 ILE A O 1
ATOM 726 N N . SER A 1 87 ? -14.313 1.128 10.131 1.00 95.06 87 SER A N 1
ATOM 727 C CA . SER A 1 87 ? -14.886 0.031 10.916 1.00 95.06 87 SER A CA 1
ATOM 728 C C . SER A 1 87 ? -15.426 0.523 12.259 1.00 95.06 87 SER A C 1
ATOM 730 O O . SER A 1 87 ? -16.586 0.291 12.584 1.00 95.06 87 SER A O 1
ATOM 732 N N . ALA A 1 88 ? -14.645 1.329 12.986 1.00 93.31 88 ALA A N 1
ATOM 733 C CA . ALA A 1 88 ? -15.075 1.914 14.256 1.00 93.31 88 ALA A CA 1
ATOM 734 C C . ALA A 1 88 ? -16.270 2.881 14.129 1.00 93.31 88 ALA A C 1
ATOM 736 O O . ALA A 1 88 ? -16.932 3.170 15.123 1.00 93.31 88 ALA A O 1
ATOM 737 N N . LYS A 1 89 ? -16.529 3.425 12.933 1.00 92.94 89 LYS A N 1
ATOM 738 C CA . LYS A 1 89 ? -17.639 4.353 12.672 1.00 92.94 89 LYS A CA 1
ATOM 739 C C . LYS A 1 89 ? -18.901 3.682 12.155 1.00 92.94 89 LYS A C 1
ATOM 741 O O . LYS A 1 89 ? -19.983 4.202 12.394 1.00 92.94 89 LYS A O 1
ATOM 746 N N . THR A 1 90 ? -18.755 2.567 11.455 1.00 93.19 90 THR A N 1
ATOM 747 C CA . THR A 1 90 ? -19.848 1.909 10.725 1.00 93.19 90 THR A CA 1
ATOM 748 C C . THR A 1 90 ? -20.271 0.591 11.361 1.00 93.19 90 THR A C 1
ATOM 750 O O . THR A 1 90 ? -21.351 0.098 11.070 1.00 93.19 90 THR A O 1
ATOM 753 N N . GLY A 1 91 ? -19.432 0.005 12.219 1.00 94.94 91 GLY A N 1
ATOM 754 C CA . GLY A 1 91 ? -19.636 -1.339 12.760 1.00 94.94 91 GLY A CA 1
ATOM 755 C C . GLY A 1 91 ? -19.284 -2.462 11.779 1.00 94.94 91 GLY A C 1
ATOM 756 O O . GLY A 1 91 ? -19.230 -3.616 12.191 1.00 94.94 91 GLY A O 1
ATOM 757 N N . VAL A 1 92 ? -18.985 -2.148 10.512 1.00 96.00 92 VAL A N 1
ATOM 758 C CA . VAL A 1 92 ? -18.569 -3.143 9.515 1.00 96.00 92 VAL A CA 1
ATOM 759 C C . VAL A 1 92 ? -17.166 -3.662 9.861 1.00 96.00 92 VAL A C 1
ATOM 761 O O . VAL A 1 92 ? -16.257 -2.847 10.076 1.00 96.00 92 VAL A O 1
ATOM 764 N N . PRO A 1 93 ? -16.936 -4.988 9.921 1.00 95.50 93 PRO A N 1
ATOM 765 C CA . PRO A 1 93 ? -15.616 -5.552 10.187 1.00 95.50 93 PRO A CA 1
ATOM 766 C C . PRO A 1 93 ? -14.567 -5.087 9.173 1.00 95.50 93 PRO A C 1
ATOM 768 O O . PRO A 1 93 ? -14.823 -4.994 7.978 1.00 95.50 93 PRO A O 1
ATOM 771 N N . ARG A 1 94 ? -13.339 -4.828 9.632 1.00 93.94 94 ARG A N 1
ATOM 772 C CA . ARG A 1 94 ? -12.262 -4.256 8.796 1.00 93.94 94 ARG A CA 1
ATOM 773 C C . ARG A 1 94 ? -11.975 -5.045 7.514 1.00 93.94 94 ARG A C 1
ATOM 775 O O . ARG A 1 94 ? -11.764 -4.428 6.474 1.00 93.94 94 ARG A O 1
ATOM 782 N N . GLY A 1 95 ? -11.956 -6.377 7.601 1.00 91.81 95 GLY A N 1
ATOM 783 C CA . GLY A 1 95 ? -11.732 -7.273 6.457 1.00 91.81 95 GLY A CA 1
ATOM 784 C C . GLY A 1 95 ? -12.913 -7.350 5.482 1.00 91.81 95 GLY A C 1
ATOM 785 O O . GLY A 1 95 ? -12.780 -7.913 4.404 1.00 91.81 95 GLY A O 1
ATOM 786 N N . GLU A 1 96 ? -14.057 -6.764 5.837 1.00 93.31 96 GLU A N 1
ATOM 787 C CA . GLU A 1 96 ? -15.261 -6.729 5.005 1.00 93.31 96 GLU A CA 1
ATOM 788 C C . GLU A 1 96 ? -15.484 -5.368 4.344 1.00 93.31 96 GLU A C 1
ATOM 790 O O . GLU A 1 96 ? -16.434 -5.215 3.591 1.00 93.31 96 GLU A O 1
ATOM 795 N N . ILE A 1 97 ? -14.648 -4.359 4.614 1.00 94.06 97 ILE A N 1
ATOM 796 C CA . ILE A 1 97 ? -14.816 -3.013 4.037 1.00 94.06 97 ILE A CA 1
ATOM 797 C C . ILE A 1 97 ? -14.316 -2.966 2.589 1.00 94.06 97 ILE A C 1
ATOM 799 O O . ILE A 1 97 ? -14.918 -2.306 1.742 1.00 94.06 97 ILE A O 1
ATOM 803 N N . VAL A 1 98 ? -13.199 -3.639 2.308 1.00 93.31 98 VAL A N 1
ATOM 804 C CA . VAL A 1 98 ? -12.589 -3.723 0.977 1.00 93.31 98 VAL A CA 1
ATOM 805 C C . VAL A 1 98 ? -12.172 -5.154 0.682 1.00 93.31 98 VAL A C 1
ATOM 807 O O . VAL A 1 98 ? -11.656 -5.840 1.557 1.00 93.31 98 VAL A O 1
ATOM 810 N N . HIS A 1 99 ? -12.321 -5.573 -0.571 1.00 91.81 99 HIS A N 1
ATOM 811 C CA . HIS A 1 99 ? -11.922 -6.906 -1.019 1.00 91.81 99 HIS A CA 1
ATOM 812 C C . HIS A 1 99 ? -10.892 -6.828 -2.139 1.00 91.81 99 HIS A C 1
ATOM 814 O O . HIS A 1 99 ? -10.949 -5.945 -3.002 1.00 91.81 99 HIS A O 1
ATOM 820 N N . ALA A 1 100 ? -9.948 -7.768 -2.144 1.00 89.44 100 ALA A N 1
ATOM 821 C CA . ALA A 1 100 ? -8.970 -7.891 -3.215 1.00 89.44 100 ALA A CA 1
ATOM 822 C C . ALA A 1 100 ? -9.662 -8.206 -4.555 1.00 89.44 100 ALA A C 1
ATOM 824 O O . ALA A 1 100 ? -10.719 -8.829 -4.604 1.00 89.44 100 ALA A O 1
ATOM 825 N N . GLY A 1 101 ? -9.064 -7.768 -5.662 1.00 84.94 101 GLY A N 1
ATOM 826 C CA . GLY A 1 101 ? -9.599 -8.027 -6.998 1.00 84.94 101 GLY A CA 1
ATOM 827 C C . GLY A 1 101 ? -9.011 -7.110 -8.065 1.00 84.94 101 GLY A C 1
ATOM 828 O O . GLY A 1 101 ? -8.026 -6.404 -7.839 1.00 84.94 101 GLY A O 1
ATOM 829 N N . ALA A 1 102 ? -9.582 -7.148 -9.269 1.00 79.19 102 ALA A N 1
ATOM 830 C CA . ALA A 1 102 ? -9.224 -6.208 -10.326 1.00 79.19 102 ALA A CA 1
ATOM 831 C C . ALA A 1 102 ? -9.676 -4.795 -9.948 1.00 79.19 102 ALA A C 1
ATOM 833 O O . ALA A 1 102 ? -10.840 -4.609 -9.621 1.0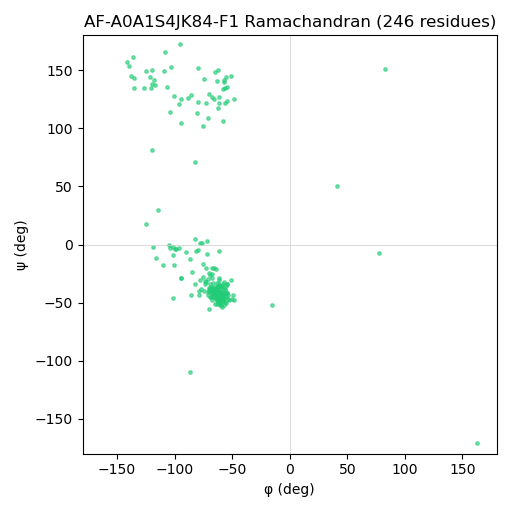0 79.19 102 ALA A O 1
ATOM 834 N N . SER A 1 103 ? -8.765 -3.816 -9.991 1.00 71.69 103 SER A N 1
ATOM 835 C CA . SER A 1 103 ? -9.116 -2.440 -9.628 1.00 71.69 103 SER A CA 1
ATOM 836 C C . SER A 1 103 ? -10.190 -1.891 -10.561 1.00 71.69 103 SER A C 1
ATOM 838 O O . SER A 1 103 ? -9.984 -1.837 -11.774 1.00 71.69 103 SER A O 1
ATOM 840 N N . GLN A 1 104 ? -11.316 -1.475 -9.983 1.00 72.94 104 GLN A N 1
ATOM 841 C CA . GLN A 1 104 ? -12.463 -0.922 -10.711 1.00 72.94 104 GLN A CA 1
ATOM 842 C C . GLN A 1 104 ? -12.499 0.614 -10.689 1.00 72.94 104 GLN A C 1
ATOM 844 O O . GLN A 1 104 ? -13.365 1.233 -11.305 1.00 72.94 104 GLN A O 1
ATOM 849 N N . PHE A 1 105 ? -11.567 1.248 -9.974 1.00 63.66 105 PHE A N 1
ATOM 850 C CA . PHE A 1 105 ? -11.652 2.660 -9.615 1.00 63.66 105 PHE A CA 1
ATOM 851 C C . PHE A 1 105 ? -10.452 3.427 -10.189 1.00 63.66 105 PHE A C 1
ATOM 853 O O . PHE A 1 105 ? -9.479 3.660 -9.493 1.00 63.66 105 PHE A O 1
ATOM 860 N N . GLN A 1 106 ? -10.487 3.813 -11.468 1.00 62.44 106 GLN A N 1
ATOM 861 C CA . GLN A 1 106 ? -9.456 4.686 -12.056 1.00 62.44 106 GLN A CA 1
ATOM 862 C C . GLN A 1 106 ? -9.911 6.145 -12.050 1.00 62.44 106 GLN A C 1
ATOM 864 O O . GLN A 1 106 ? -10.920 6.480 -12.670 1.00 62.44 106 GLN A O 1
ATOM 869 N N . ASP A 1 107 ? -9.153 7.027 -11.391 1.00 58.47 107 ASP A N 1
ATOM 870 C CA . ASP A 1 107 ? -9.396 8.476 -11.428 1.00 58.47 107 ASP A CA 1
ATOM 871 C C . ASP A 1 107 ? -8.712 9.188 -12.615 1.00 58.47 107 ASP A C 1
ATOM 873 O O . ASP A 1 107 ? -9.048 10.339 -12.906 1.00 58.47 107 ASP A O 1
ATOM 877 N N . ARG A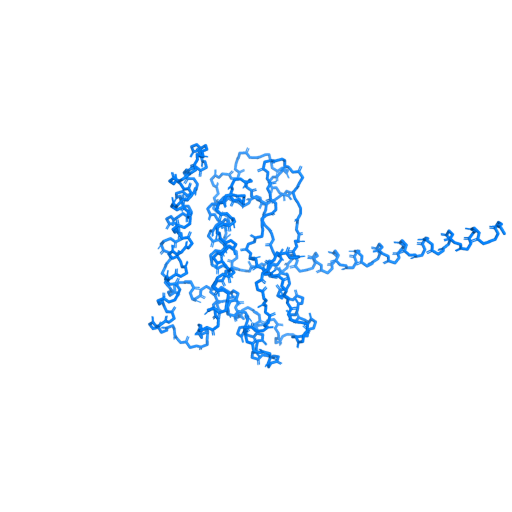 1 108 ? -7.784 8.526 -13.329 1.00 57.81 108 ARG A N 1
ATOM 878 C CA . ARG A 1 108 ? -7.112 9.064 -14.527 1.00 57.81 108 ARG A CA 1
ATOM 879 C C . ARG A 1 108 ? -6.899 8.001 -15.598 1.00 57.81 108 ARG A C 1
ATOM 881 O O . ARG A 1 108 ? -6.759 6.814 -15.318 1.00 57.81 108 ARG A O 1
ATOM 888 N N . SER A 1 109 ? -6.764 8.479 -16.828 1.00 59.03 109 SER A N 1
ATOM 889 C CA . SER A 1 109 ? -6.285 7.732 -17.989 1.00 59.03 109 SER A CA 1
ATOM 890 C C . SER A 1 109 ? -5.020 8.395 -18.543 1.00 59.03 109 SER A C 1
ATOM 892 O O . SER A 1 109 ? -4.860 9.611 -18.439 1.00 59.03 109 SER A O 1
ATOM 894 N N . SER A 1 110 ? -4.127 7.613 -19.151 1.00 58.53 110 SER A N 1
ATOM 895 C CA . SER A 1 110 ? -2.986 8.141 -19.914 1.00 58.53 110 SER A CA 1
ATOM 896 C C . SER A 1 110 ? -3.239 7.955 -21.405 1.00 58.53 110 SER A C 1
ATOM 898 O O . SER A 1 110 ? -3.656 6.877 -21.822 1.00 58.53 110 SER A O 1
ATOM 900 N N . THR A 1 111 ? -2.960 8.986 -22.199 1.00 59.97 111 THR A N 1
ATOM 901 C CA . THR A 1 111 ? -2.980 8.940 -23.672 1.00 59.97 111 THR A CA 1
ATOM 902 C C . THR A 1 111 ? -1.573 8.916 -24.278 1.00 59.97 111 THR A C 1
ATOM 904 O O . THR A 1 111 ? -1.432 8.888 -25.495 1.00 59.97 111 THR A O 1
ATOM 907 N N . VAL A 1 112 ? -0.525 8.943 -23.447 1.00 64.88 112 VAL A N 1
ATOM 908 C CA . VAL A 1 112 ? 0.880 8.952 -23.882 1.00 64.88 112 VAL A CA 1
ATOM 909 C C . VAL A 1 112 ? 1.413 7.519 -23.891 1.00 64.88 112 VAL A C 1
ATOM 911 O O . VAL A 1 112 ? 1.351 6.840 -22.870 1.00 64.88 112 VAL A O 1
ATOM 914 N N . GLN A 1 113 ? 1.959 7.064 -25.023 1.00 61.16 113 GLN A N 1
ATOM 915 C CA . GLN A 1 113 ? 2.328 5.660 -25.281 1.00 61.16 113 GLN A CA 1
ATOM 916 C C . GLN A 1 113 ? 3.288 5.046 -24.240 1.00 61.16 113 GLN A C 1
ATOM 918 O O . GLN A 1 113 ? 3.166 3.865 -23.896 1.00 61.16 113 GLN A O 1
ATOM 923 N N . GLU A 1 114 ? 4.219 5.845 -23.716 1.00 68.38 114 GLU A N 1
ATOM 924 C CA . GLU A 1 114 ? 5.226 5.415 -22.735 1.00 68.38 114 GLU A CA 1
ATOM 925 C C . GLU A 1 114 ? 4.773 5.569 -21.275 1.00 68.38 114 GLU A C 1
ATOM 927 O O . GLU A 1 114 ? 5.447 5.096 -20.356 1.00 68.38 114 GLU A O 1
ATOM 932 N N . MET A 1 115 ? 3.610 6.185 -21.041 1.00 71.56 115 MET A N 1
ATOM 933 C CA . MET A 1 115 ? 3.101 6.493 -19.706 1.00 71.56 115 MET A CA 1
ATOM 934 C C . MET A 1 115 ? 1.803 5.749 -19.426 1.00 71.56 115 MET A C 1
ATOM 936 O O . MET A 1 115 ? 0.901 5.678 -20.255 1.00 71.56 115 MET A O 1
ATOM 940 N N . HIS A 1 116 ? 1.679 5.207 -18.223 1.00 74.31 116 HIS A N 1
ATOM 941 C CA . HIS A 1 116 ? 0.495 4.495 -17.766 1.00 74.31 116 HIS A CA 1
ATOM 942 C C . HIS A 1 116 ? -0.129 5.216 -16.574 1.00 74.31 116 HIS A C 1
ATOM 944 O O . HIS A 1 116 ? 0.580 5.690 -15.687 1.00 74.31 116 HIS A O 1
ATOM 950 N N . ALA A 1 117 ? -1.462 5.238 -16.528 1.00 78.88 117 ALA A N 1
ATOM 951 C CA . ALA A 1 117 ? -2.190 5.513 -15.298 1.00 78.88 117 ALA A CA 1
ATOM 952 C C . ALA A 1 117 ? -2.110 4.262 -14.414 1.00 78.88 117 ALA A C 1
ATOM 954 O O . ALA A 1 117 ? -2.763 3.249 -14.674 1.00 78.88 117 ALA A O 1
ATOM 955 N N . ALA A 1 118 ? -1.232 4.306 -13.419 1.00 82.25 118 ALA A N 1
ATOM 956 C CA . ALA A 1 118 ? -1.002 3.210 -12.494 1.00 82.25 118 ALA A CA 1
ATOM 957 C C . ALA A 1 118 ? -1.741 3.477 -11.186 1.00 82.25 118 ALA A C 1
ATOM 959 O O . ALA A 1 118 ? -1.569 4.535 -10.575 1.00 82.25 118 ALA A O 1
ATOM 960 N N . HIS A 1 119 ? -2.536 2.509 -10.739 1.00 84.38 119 HIS A N 1
ATOM 961 C CA . HIS A 1 119 ? -3.124 2.558 -9.407 1.00 84.38 119 HIS A CA 1
ATOM 962 C C . HIS A 1 119 ? -2.031 2.514 -8.351 1.00 84.38 119 HIS A C 1
ATOM 964 O O . HIS A 1 119 ? -1.055 1.772 -8.479 1.00 84.38 119 HIS A O 1
ATOM 970 N N . VAL A 1 120 ? -2.211 3.288 -7.285 1.00 86.56 120 VAL A N 1
ATOM 971 C CA . VAL A 1 120 ? -1.318 3.181 -6.131 1.00 86.56 120 VAL A CA 1
ATOM 972 C C . VAL A 1 120 ? -1.745 2.028 -5.215 1.00 86.56 120 VAL A C 1
ATOM 974 O O . VAL A 1 120 ? -0.900 1.340 -4.641 1.00 86.56 120 VAL A O 1
ATOM 977 N N . ILE A 1 121 ? -3.054 1.783 -5.126 1.00 89.31 121 ILE A N 1
ATOM 978 C CA . ILE A 1 121 ? -3.674 0.719 -4.337 1.00 89.31 121 ILE A CA 1
ATOM 979 C C . ILE A 1 121 ? -4.594 -0.097 -5.237 1.00 89.31 121 ILE A C 1
ATOM 981 O O . ILE A 1 121 ? -5.384 0.468 -5.987 1.00 89.31 121 ILE A O 1
ATOM 985 N N . ARG A 1 122 ? -4.519 -1.422 -5.135 1.00 88.19 122 ARG A N 1
ATOM 986 C CA . ARG A 1 122 ? -5.420 -2.337 -5.825 1.00 88.19 122 ARG A CA 1
ATOM 987 C C . ARG A 1 122 ? -6.448 -2.917 -4.863 1.00 88.19 122 ARG A C 1
ATOM 989 O O . ARG A 1 122 ? -6.111 -3.694 -3.977 1.00 88.19 122 ARG A O 1
ATOM 996 N N . VAL A 1 123 ? -7.706 -2.556 -5.089 1.00 86.75 123 VAL A N 1
ATOM 997 C CA . VAL A 1 123 ? -8.887 -3.086 -4.399 1.00 86.75 123 VAL A CA 1
ATOM 998 C C . VAL A 1 123 ? -9.947 -3.374 -5.457 1.00 86.75 123 VAL A C 1
ATOM 1000 O O . VAL A 1 123 ? -10.154 -2.560 -6.354 1.00 86.75 123 VAL A O 1
ATOM 1003 N N . GLY A 1 124 ? -10.581 -4.541 -5.372 1.00 85.75 124 GLY A N 1
ATOM 1004 C CA . GLY A 1 124 ? -11.589 -4.991 -6.328 1.00 85.75 124 GLY A CA 1
ATOM 1005 C C . GLY A 1 124 ? -12.989 -4.487 -6.017 1.00 85.75 124 GLY A C 1
ATOM 1006 O O . GLY A 1 124 ? -13.689 -4.051 -6.924 1.00 85.75 124 GLY A O 1
ATOM 1007 N N . ASN A 1 125 ? -13.378 -4.527 -4.744 1.00 90.44 125 ASN A N 1
ATOM 1008 C CA . ASN A 1 125 ? -14.703 -4.104 -4.306 1.00 90.44 125 ASN A CA 1
ATOM 1009 C C . ASN A 1 125 ? -14.641 -3.332 -2.984 1.00 90.44 125 ASN A C 1
ATOM 1011 O O . ASN A 1 125 ? -13.730 -3.541 -2.181 1.00 90.44 125 ASN A O 1
ATOM 1015 N N . ILE A 1 126 ? -15.628 -2.466 -2.774 1.00 91.25 126 ILE A N 1
ATOM 1016 C CA . ILE A 1 126 ? -15.870 -1.726 -1.535 1.00 91.25 126 ILE A CA 1
ATOM 1017 C C . ILE A 1 126 ? -17.269 -2.112 -1.055 1.00 91.25 126 ILE A C 1
ATOM 1019 O O . ILE A 1 126 ? -18.199 -2.162 -1.855 1.00 91.25 126 ILE A O 1
ATOM 1023 N N . ASN A 1 127 ? -17.419 -2.393 0.233 1.00 91.25 127 ASN A N 1
ATOM 1024 C CA . ASN A 1 127 ? -18.708 -2.745 0.816 1.00 91.25 127 ASN A CA 1
ATOM 1025 C C . ASN A 1 127 ? -19.620 -1.518 0.908 1.00 91.25 127 ASN A C 1
ATOM 1027 O O . ASN A 1 127 ? -19.275 -0.537 1.562 1.00 91.25 127 ASN A O 1
ATOM 1031 N N . GLU A 1 128 ? -20.786 -1.587 0.271 1.00 89.94 128 GLU A N 1
ATOM 1032 C CA . GLU A 1 128 ? -21.785 -0.510 0.227 1.00 89.94 128 GLU A CA 1
ATOM 1033 C C . GLU A 1 128 ? -22.416 -0.206 1.599 1.00 89.94 128 GLU A C 1
ATOM 1035 O O . GLU A 1 128 ? -22.874 0.909 1.851 1.00 89.94 128 GLU A O 1
ATOM 1040 N N . ASN A 1 129 ? -22.346 -1.145 2.550 1.00 91.25 129 ASN A N 1
ATOM 1041 C CA . ASN A 1 129 ? -22.923 -0.987 3.889 1.00 91.25 129 ASN A CA 1
ATOM 1042 C C . ASN A 1 129 ? -22.103 -0.080 4.821 1.00 91.25 129 ASN A C 1
ATOM 1044 O O . ASN A 1 129 ? -22.483 0.127 5.972 1.00 91.25 129 ASN A O 1
ATOM 1048 N N . ILE A 1 130 ? -20.988 0.492 4.352 1.00 90.81 130 ILE A N 1
ATOM 1049 C CA . ILE A 1 130 ? -20.234 1.496 5.119 1.00 90.81 130 ILE A CA 1
ATOM 1050 C C . ILE A 1 130 ? -20.833 2.904 4.998 1.00 90.81 130 ILE A C 1
ATOM 1052 O O . ILE A 1 130 ? -20.367 3.815 5.674 1.00 90.81 130 ILE A O 1
ATOM 1056 N N . GLY A 1 131 ? -21.858 3.095 4.162 1.00 89.44 131 GLY A N 1
ATOM 1057 C CA . GLY A 1 131 ? -22.519 4.379 3.942 1.00 89.44 131 GLY A CA 1
ATOM 1058 C C . GLY A 1 131 ? -21.792 5.285 2.941 1.00 89.44 131 GLY A C 1
ATOM 1059 O O . GLY A 1 131 ? -20.565 5.267 2.817 1.00 89.44 131 GLY A O 1
ATOM 1060 N N . GLU A 1 132 ? -22.566 6.130 2.253 1.00 86.56 132 GLU A N 1
ATOM 1061 C CA . GLU A 1 132 ? -22.137 6.896 1.069 1.00 86.56 132 GLU A CA 1
ATOM 1062 C C . GLU A 1 132 ? -20.875 7.743 1.303 1.00 86.56 132 GLU A C 1
ATOM 1064 O O . GLU A 1 132 ? -19.969 7.777 0.467 1.00 86.56 132 GLU A O 1
ATOM 1069 N N . TYR A 1 133 ? -20.777 8.410 2.458 1.00 85.69 133 TYR A N 1
ATOM 1070 C CA . TYR A 1 133 ? -19.615 9.237 2.787 1.00 85.69 133 TYR A CA 1
ATOM 1071 C C . TYR A 1 133 ? -18.319 8.414 2.838 1.00 85.69 133 TYR A C 1
ATOM 1073 O O . TYR A 1 133 ? -17.317 8.784 2.219 1.00 85.69 133 TYR A O 1
ATOM 1081 N N . TYR A 1 134 ? -18.329 7.294 3.567 1.00 86.06 134 TYR A N 1
ATOM 1082 C CA . TYR A 1 134 ? -17.147 6.451 3.747 1.00 86.06 134 TYR A CA 1
ATOM 1083 C C . TYR A 1 134 ? -16.817 5.660 2.483 1.00 86.06 134 TYR A C 1
ATOM 1085 O O . TYR A 1 134 ? -15.639 5.495 2.163 1.00 86.06 134 TYR A O 1
ATOM 1093 N N . GLU A 1 135 ? -17.837 5.250 1.731 1.00 86.69 135 GLU A N 1
ATOM 1094 C CA . GLU A 1 135 ? -17.680 4.627 0.422 1.00 86.69 135 GLU A CA 1
ATOM 1095 C C . GLU A 1 135 ? -17.015 5.581 -0.575 1.00 86.69 135 GLU A C 1
ATOM 1097 O O . GLU A 1 135 ? -16.003 5.239 -1.186 1.00 86.69 135 GLU A O 1
ATOM 1102 N N . SER A 1 136 ? -17.509 6.815 -0.692 1.00 80.38 136 SER A N 1
ATOM 1103 C CA . SER A 1 136 ? -16.908 7.837 -1.553 1.00 80.38 136 SER A CA 1
ATOM 1104 C C . SER A 1 136 ? -15.472 8.153 -1.129 1.00 80.38 136 SER A C 1
ATOM 1106 O O . SER A 1 136 ? -14.563 8.214 -1.962 1.00 80.38 136 SER A O 1
ATOM 1108 N N . PHE A 1 137 ? -15.233 8.285 0.178 1.00 82.56 137 PHE A N 1
ATOM 1109 C CA . PHE A 1 137 ? -13.900 8.517 0.723 1.00 82.56 137 PHE A CA 1
ATOM 1110 C C . PHE A 1 137 ? -12.913 7.402 0.341 1.00 82.56 137 PHE A C 1
ATOM 1112 O O . PHE A 1 137 ? -11.849 7.686 -0.221 1.00 82.56 137 PHE A O 1
ATOM 1119 N N . ILE A 1 138 ? -13.255 6.138 0.614 1.00 84.88 138 ILE A N 1
ATOM 1120 C CA . ILE A 1 138 ? -12.348 5.017 0.354 1.00 84.88 138 ILE A CA 1
ATOM 1121 C C . ILE A 1 138 ? -12.178 4.788 -1.148 1.00 84.88 138 ILE A C 1
ATOM 1123 O O . ILE A 1 138 ? -11.050 4.584 -1.593 1.00 84.88 138 ILE A O 1
ATOM 1127 N N . ARG A 1 139 ? -13.246 4.945 -1.945 1.00 84.06 139 ARG A N 1
ATOM 1128 C CA . ARG A 1 139 ? -13.215 4.897 -3.414 1.00 84.06 139 ARG A CA 1
ATOM 1129 C C . ARG A 1 139 ? -12.236 5.917 -3.986 1.00 84.06 139 ARG A C 1
ATOM 1131 O O . ARG A 1 139 ? -11.430 5.564 -4.841 1.00 84.06 139 ARG A O 1
ATOM 1138 N N . ASN A 1 140 ? -12.243 7.151 -3.481 1.00 78.81 140 ASN A N 1
ATOM 1139 C CA . ASN A 1 140 ? -11.282 8.179 -3.891 1.00 78.81 140 ASN A CA 1
ATOM 1140 C C . ASN A 1 140 ? -9.850 7.840 -3.448 1.00 78.81 140 ASN A C 1
ATOM 1142 O O . ASN A 1 140 ? -8.893 8.079 -4.186 1.00 78.81 140 ASN A O 1
ATOM 1146 N N . PHE A 1 141 ? -9.678 7.272 -2.252 1.00 82.94 141 PHE A N 1
ATOM 1147 C CA . PHE A 1 141 ? -8.355 6.916 -1.744 1.00 82.94 141 PHE A CA 1
ATOM 1148 C C . PHE A 1 141 ? -7.701 5.773 -2.531 1.00 82.94 141 PHE A C 1
ATOM 1150 O O . PHE A 1 141 ? -6.522 5.887 -2.893 1.00 82.94 141 PHE A O 1
ATOM 1157 N N . VAL A 1 142 ? -8.445 4.687 -2.773 1.00 82.75 142 VAL A N 1
ATOM 1158 C CA . VAL A 1 142 ? -7.955 3.499 -3.493 1.00 82.75 142 VAL A CA 1
ATOM 1159 C C . VAL A 1 142 ? -7.925 3.735 -4.996 1.00 82.75 142 VAL A C 1
ATOM 1161 O O . VAL A 1 142 ? -7.036 3.225 -5.671 1.00 82.75 142 VAL A O 1
ATOM 1164 N N . GLY A 1 143 ? -8.831 4.572 -5.508 1.00 75.69 143 GLY A N 1
ATOM 1165 C CA . GLY A 1 143 ? -8.894 4.903 -6.922 1.00 75.69 143 GLY A CA 1
ATOM 1166 C C . GLY A 1 143 ? -7.856 5.915 -7.398 1.00 75.69 143 GLY A C 1
ATOM 1167 O O . GLY A 1 143 ? -7.826 6.267 -8.576 1.00 75.69 143 GLY A O 1
ATOM 1168 N N . HIS A 1 144 ? -6.987 6.372 -6.494 1.00 78.50 144 HIS A N 1
ATOM 1169 C CA . HIS A 1 144 ? -5.894 7.267 -6.827 1.00 78.50 144 HIS A CA 1
ATOM 1170 C C . HIS A 1 144 ? -4.912 6.606 -7.800 1.00 78.50 144 HIS A C 1
ATOM 1172 O O . HIS A 1 144 ? -4.218 5.634 -7.469 1.00 78.50 144 HIS A O 1
ATOM 1178 N N . THR A 1 145 ? -4.802 7.195 -8.986 1.00 77.25 145 THR A N 1
ATOM 1179 C CA . THR A 1 145 ? -3.836 6.813 -10.007 1.00 77.25 145 THR A CA 1
ATOM 1180 C C . THR A 1 145 ? -2.753 7.872 -10.174 1.00 77.25 145 THR A C 1
ATOM 1182 O O . THR A 1 145 ? -2.945 9.078 -9.989 1.00 77.25 145 THR A O 1
ATOM 1185 N N . GLN A 1 146 ? -1.567 7.403 -10.541 1.00 79.19 146 GLN A N 1
ATOM 1186 C CA . GLN A 1 146 ? -0.424 8.238 -10.873 1.00 79.19 146 GLN A CA 1
ATOM 1187 C C . GLN A 1 146 ? -0.005 7.952 -12.308 1.00 79.19 146 GLN A C 1
ATOM 1189 O O . GLN A 1 146 ? 0.031 6.798 -12.734 1.00 79.19 146 GLN A O 1
ATOM 1194 N N . ILE A 1 147 ? 0.320 9.008 -13.054 1.00 75.38 147 ILE A N 1
ATOM 1195 C CA . ILE A 1 147 ? 0.880 8.865 -14.395 1.00 75.38 147 ILE A CA 1
ATOM 1196 C C . ILE A 1 147 ? 2.372 8.577 -14.234 1.00 75.38 147 ILE A C 1
ATOM 1198 O O . ILE A 1 147 ? 3.126 9.413 -13.727 1.00 75.38 147 ILE A O 1
ATOM 1202 N N . VAL A 1 148 ? 2.778 7.371 -14.620 1.00 77.69 148 VAL A N 1
ATOM 1203 C CA . VAL A 1 148 ? 4.134 6.844 -14.423 1.00 77.69 148 VAL A CA 1
ATOM 1204 C C . VAL A 1 148 ? 4.625 6.141 -15.673 1.00 77.69 148 VAL A C 1
ATOM 1206 O O . VAL A 1 148 ? 3.835 5.737 -16.523 1.00 77.69 148 VAL A O 1
ATOM 1209 N N . HIS A 1 149 ? 5.937 5.953 -15.769 1.00 79.88 149 HIS A N 1
ATOM 1210 C CA . HIS A 1 149 ? 6.526 5.206 -16.872 1.00 79.88 149 HIS A CA 1
ATOM 1211 C C . HIS A 1 149 ? 5.950 3.784 -16.943 1.00 79.88 149 HIS A C 1
ATOM 1213 O O . HIS A 1 149 ? 5.886 3.079 -15.935 1.00 79.88 149 HIS A O 1
ATOM 1219 N N . ARG A 1 150 ? 5.577 3.332 -18.142 1.00 79.69 150 ARG A N 1
ATOM 1220 C CA . ARG A 1 150 ? 4.906 2.047 -18.399 1.00 79.69 150 ARG A CA 1
ATOM 1221 C C . ARG A 1 150 ? 5.588 0.850 -17.733 1.00 79.69 150 ARG A C 1
ATOM 1223 O O . ARG A 1 150 ? 4.916 0.018 -17.125 1.00 79.69 150 ARG A O 1
ATOM 1230 N N . LEU A 1 151 ? 6.919 0.789 -17.802 1.00 78.94 151 LEU A N 1
ATOM 1231 C CA . LEU A 1 151 ? 7.721 -0.288 -17.199 1.00 78.94 151 LEU A CA 1
ATOM 1232 C C . LEU A 1 151 ? 7.580 -0.388 -15.668 1.00 78.94 151 LEU A C 1
ATOM 1234 O O . LEU A 1 151 ? 7.653 -1.488 -15.128 1.00 78.94 151 LEU A O 1
ATOM 1238 N N . ALA A 1 152 ? 7.297 0.719 -14.974 1.00 79.81 152 ALA A N 1
ATOM 1239 C CA . ALA A 1 152 ? 7.039 0.709 -13.532 1.00 79.81 152 ALA A CA 1
ATOM 1240 C C . ALA A 1 152 ? 5.671 0.099 -13.176 1.00 79.81 152 ALA A C 1
ATOM 1242 O O . ALA A 1 152 ? 5.469 -0.332 -12.045 1.00 79.81 152 ALA A O 1
ATOM 1243 N N . ASN A 1 153 ? 4.738 0.042 -14.132 1.00 79.94 153 ASN A N 1
ATOM 1244 C CA . ASN A 1 153 ? 3.385 -0.467 -13.922 1.00 79.94 153 ASN A CA 1
ATOM 1245 C C . ASN A 1 153 ? 3.197 -1.901 -14.447 1.00 79.94 153 ASN A C 1
ATOM 1247 O O . ASN A 1 153 ? 2.649 -2.744 -13.748 1.00 79.94 153 ASN A O 1
ATOM 1251 N N . ILE A 1 154 ? 3.662 -2.199 -15.667 1.00 74.56 154 ILE A N 1
ATOM 1252 C CA . ILE A 1 154 ? 3.496 -3.531 -16.285 1.00 74.56 154 ILE A CA 1
ATOM 1253 C C . ILE A 1 154 ? 4.454 -4.565 -15.679 1.00 74.56 154 ILE A C 1
ATOM 1255 O O . ILE A 1 154 ? 4.133 -5.751 -15.660 1.00 74.56 154 ILE A O 1
ATOM 1259 N N . GLY A 1 155 ? 5.609 -4.114 -15.182 1.00 80.06 155 GLY A N 1
ATOM 1260 C CA . GLY A 1 155 ? 6.570 -4.948 -14.477 1.00 80.06 155 GLY A CA 1
ATOM 1261 C C . GLY A 1 155 ? 6.250 -5.041 -12.986 1.00 80.06 155 GLY A C 1
ATOM 1262 O O . GLY A 1 155 ? 5.258 -5.640 -12.583 1.00 80.06 155 GLY A O 1
ATOM 1263 N N . VAL A 1 156 ? 7.094 -4.407 -12.172 1.00 89.56 156 VAL A N 1
ATOM 1264 C CA . VAL A 1 156 ? 7.003 -4.398 -10.700 1.00 89.56 156 VAL A CA 1
ATOM 1265 C C . VAL A 1 156 ? 5.615 -4.012 -10.164 1.00 89.56 156 VAL A C 1
ATOM 1267 O O . VAL A 1 156 ? 5.194 -4.511 -9.125 1.00 89.56 156 VAL A O 1
ATOM 1270 N N . GLY A 1 157 ? 4.859 -3.174 -10.881 1.00 89.19 157 GLY A N 1
ATOM 1271 C CA . GLY A 1 157 ? 3.495 -2.804 -10.499 1.00 89.19 157 GLY A CA 1
ATOM 1272 C C . GLY A 1 157 ? 2.539 -3.998 -10.385 1.00 89.19 157 GLY A C 1
ATOM 1273 O O . GLY A 1 157 ? 1.725 -4.027 -9.463 1.00 89.19 157 GLY A O 1
ATOM 1274 N N . ARG A 1 158 ? 2.672 -5.016 -11.248 1.00 88.19 158 ARG A N 1
ATOM 1275 C CA . ARG A 1 158 ? 1.885 -6.263 -11.173 1.00 88.19 158 ARG A CA 1
ATOM 1276 C C . ARG A 1 158 ? 2.286 -7.122 -9.973 1.00 88.19 158 ARG A C 1
ATOM 1278 O O . ARG A 1 158 ? 1.438 -7.742 -9.329 1.00 88.19 158 ARG A O 1
ATOM 1285 N N . ASP A 1 159 ? 3.573 -7.145 -9.659 1.00 93.69 159 ASP A N 1
ATOM 1286 C CA . ASP A 1 159 ? 4.086 -7.873 -8.501 1.00 93.69 159 ASP A CA 1
ATOM 1287 C C . ASP A 1 159 ? 3.590 -7.192 -7.205 1.00 93.69 159 ASP A C 1
ATOM 1289 O O . ASP A 1 159 ? 3.106 -7.854 -6.287 1.00 93.69 159 ASP A O 1
ATOM 1293 N N . PHE A 1 160 ? 3.547 -5.855 -7.183 1.00 95.62 160 PHE A N 1
ATOM 1294 C CA . PHE A 1 160 ? 2.951 -5.073 -6.093 1.00 95.62 160 PHE A CA 1
ATOM 1295 C C . PHE A 1 160 ? 1.440 -5.287 -5.967 1.00 95.62 160 PHE A C 1
ATOM 1297 O O . PHE A 1 160 ? 0.944 -5.399 -4.851 1.00 95.62 160 PHE A O 1
ATOM 1304 N N . ASP A 1 161 ? 0.701 -5.371 -7.076 1.00 93.88 161 ASP A N 1
ATOM 1305 C CA . ASP A 1 161 ? -0.729 -5.717 -7.075 1.00 93.88 161 ASP A CA 1
ATOM 1306 C C . ASP A 1 161 ? -0.987 -7.068 -6.383 1.00 93.88 161 ASP A C 1
ATOM 1308 O O . ASP A 1 161 ? -1.933 -7.217 -5.601 1.00 93.88 161 ASP A O 1
ATOM 1312 N N . THR A 1 162 ? -0.124 -8.049 -6.657 1.00 94.19 162 THR A N 1
ATOM 1313 C CA . THR A 1 162 ? -0.194 -9.395 -6.071 1.00 94.19 162 THR A CA 1
ATOM 1314 C C . THR A 1 162 ? 0.098 -9.354 -4.573 1.00 94.19 162 THR A C 1
ATOM 1316 O O . THR A 1 162 ? -0.638 -9.943 -3.782 1.00 94.19 162 THR A O 1
ATOM 1319 N N . ILE A 1 163 ? 1.122 -8.600 -4.163 1.00 96.94 163 ILE A N 1
ATOM 1320 C CA . ILE A 1 163 ? 1.449 -8.385 -2.748 1.00 96.94 163 ILE A CA 1
ATOM 1321 C C . ILE A 1 163 ? 0.285 -7.692 -2.030 1.00 96.94 163 ILE A C 1
ATOM 1323 O O . ILE A 1 163 ? -0.163 -8.176 -0.996 1.00 96.94 163 ILE A O 1
ATOM 1327 N N . GLN A 1 164 ? -0.260 -6.606 -2.581 1.00 96.81 164 GLN A N 1
ATOM 1328 C CA . GLN A 1 164 ? -1.393 -5.900 -1.973 1.00 96.81 164 GLN A CA 1
ATOM 1329 C C . GLN A 1 164 ? -2.591 -6.832 -1.771 1.00 96.81 164 GLN A C 1
ATOM 1331 O O . GLN A 1 164 ? -3.176 -6.837 -0.694 1.00 96.81 164 GLN A O 1
ATOM 1336 N N . SER A 1 165 ? -2.896 -7.677 -2.758 1.00 94.75 165 SER A N 1
ATOM 1337 C CA . SER A 1 165 ? -3.973 -8.668 -2.649 1.00 94.75 165 SER A CA 1
ATOM 1338 C C . SER A 1 165 ? -3.692 -9.705 -1.554 1.00 94.75 165 SER A C 1
ATOM 1340 O O . SER A 1 165 ? -4.558 -9.974 -0.730 1.00 94.75 165 SER A O 1
ATOM 1342 N N . LYS A 1 166 ? -2.464 -10.241 -1.496 1.00 95.94 166 LYS A N 1
ATOM 1343 C CA . LYS A 1 166 ? -2.037 -11.237 -0.495 1.00 95.94 166 LYS A CA 1
ATOM 1344 C C . LYS A 1 166 ? -2.083 -10.704 0.941 1.00 95.94 166 LYS A C 1
ATOM 1346 O O . LYS A 1 166 ? -2.347 -11.463 1.869 1.00 95.94 166 LYS A O 1
ATOM 1351 N N . TYR A 1 167 ? -1.759 -9.428 1.137 1.00 97.38 167 TYR A N 1
ATOM 1352 C CA . TYR A 1 167 ? -1.600 -8.832 2.465 1.00 97.38 167 TYR A CA 1
ATOM 1353 C C . TYR A 1 167 ? -2.802 -7.996 2.919 1.00 97.38 167 TYR A C 1
ATOM 1355 O O . TYR A 1 167 ? -2.769 -7.482 4.037 1.00 97.38 167 TYR A O 1
ATOM 1363 N N . LEU A 1 168 ? -3.846 -7.845 2.095 1.00 96.12 168 LEU A N 1
ATOM 1364 C CA . LEU A 1 168 ? -4.967 -6.944 2.382 1.00 96.12 168 LEU A CA 1
ATOM 1365 C C . LEU A 1 168 ? -5.635 -7.277 3.720 1.00 96.12 168 LEU A C 1
ATOM 1367 O O . LEU A 1 168 ? -5.710 -6.420 4.599 1.00 96.12 168 LEU A O 1
ATOM 1371 N N . ASP A 1 169 ? -6.008 -8.540 3.916 1.00 93.81 169 ASP A N 1
ATOM 1372 C CA . ASP A 1 169 ? -6.670 -8.994 5.143 1.00 93.81 169 ASP A CA 1
ATOM 1373 C C . ASP A 1 169 ? -5.739 -8.929 6.355 1.00 93.81 169 ASP A C 1
ATOM 1375 O O . ASP A 1 169 ? -6.181 -8.685 7.475 1.00 93.81 169 ASP A O 1
ATOM 1379 N N . LYS A 1 170 ? -4.423 -9.066 6.140 1.00 95.69 170 LYS A N 1
ATOM 1380 C CA . LYS A 1 170 ? -3.426 -8.941 7.210 1.00 95.69 170 LYS A CA 1
ATOM 1381 C C . LYS A 1 170 ? -3.332 -7.515 7.745 1.00 95.69 170 LYS A C 1
ATOM 1383 O O . LYS A 1 170 ? -2.996 -7.351 8.916 1.00 95.69 170 LYS A O 1
ATOM 1388 N N . LEU A 1 171 ? -3.686 -6.487 6.958 1.00 95.50 171 LEU A N 1
ATOM 1389 C CA . LEU A 1 171 ? -3.800 -5.124 7.491 1.00 95.50 171 LEU A CA 1
ATOM 1390 C C . LEU A 1 171 ? -4.745 -5.107 8.691 1.00 95.50 171 LEU A C 1
ATOM 1392 O O . LEU A 1 171 ? -4.443 -4.395 9.639 1.00 95.50 171 LEU A O 1
ATOM 1396 N N . ALA A 1 172 ? -5.786 -5.957 8.663 1.00 92.56 172 ALA A N 1
ATOM 1397 C CA . ALA A 1 172 ? -6.568 -6.556 9.756 1.00 92.56 172 ALA A CA 1
ATOM 1398 C C . ALA A 1 172 ? -5.989 -6.488 11.177 1.00 92.56 172 ALA A C 1
ATOM 1400 O O . ALA A 1 172 ? -6.638 -6.092 12.143 1.00 92.56 172 ALA A O 1
ATOM 1401 N N . VAL A 1 173 ? -4.742 -6.938 11.266 1.00 93.50 173 VAL A N 1
ATOM 1402 C CA . VAL A 1 173 ? -4.055 -7.302 12.506 1.00 93.50 173 VAL A CA 1
ATOM 1403 C C . VAL A 1 173 ? -3.413 -6.092 13.178 1.00 93.50 173 VAL A C 1
ATOM 1405 O O . VAL A 1 173 ? -3.197 -6.107 14.383 1.00 93.50 173 VAL A O 1
ATOM 1408 N N . ILE A 1 174 ? -3.109 -5.040 12.416 1.00 95.94 174 ILE A N 1
ATOM 1409 C CA . ILE A 1 174 ? -2.423 -3.856 12.939 1.00 95.94 174 ILE A CA 1
ATOM 1410 C C . ILE A 1 174 ? -3.439 -2.970 13.664 1.00 95.94 174 ILE A C 1
ATOM 1412 O O . ILE A 1 174 ? -4.428 -2.550 13.049 1.00 95.94 174 ILE A O 1
ATOM 1416 N N . ASP A 1 175 ? -3.202 -2.673 14.942 1.00 95.50 175 ASP A N 1
ATOM 1417 C CA . ASP A 1 175 ? -3.964 -1.697 15.714 1.00 95.50 175 ASP A CA 1
ATOM 1418 C C . ASP A 1 175 ? -3.281 -0.321 15.676 1.00 95.50 175 ASP A C 1
ATOM 1420 O O . ASP A 1 175 ? -2.289 -0.046 16.345 1.00 95.50 175 ASP A O 1
ATOM 1424 N N . PHE A 1 176 ? -3.851 0.594 14.894 1.00 93.31 176 PHE A N 1
ATOM 1425 C CA . PHE A 1 176 ? -3.372 1.968 14.748 1.00 93.31 176 PHE A CA 1
ATOM 1426 C C . PHE A 1 176 ? -3.838 2.914 15.868 1.00 93.31 176 PHE A C 1
ATOM 1428 O O . PHE A 1 176 ? -3.603 4.126 15.779 1.00 93.31 176 PHE A O 1
ATOM 1435 N N . THR A 1 177 ? -4.522 2.405 16.898 1.00 90.81 177 THR A N 1
ATOM 1436 C CA . THR A 1 177 ? -4.982 3.183 18.062 1.00 90.81 177 THR A CA 1
ATOM 1437 C C . THR A 1 177 ? -4.092 3.027 19.289 1.00 90.81 177 THR A C 1
ATOM 1439 O O . THR A 1 177 ? -4.112 3.896 20.162 1.00 90.81 177 THR A O 1
ATOM 1442 N N . THR A 1 178 ? -3.262 1.989 19.320 1.00 93.25 178 THR A N 1
ATOM 1443 C CA . THR A 1 178 ? -2.287 1.726 20.379 1.00 93.25 178 THR A CA 1
ATOM 1444 C C . THR A 1 178 ? -0.856 1.968 19.893 1.00 93.25 178 THR A C 1
ATOM 1446 O O . THR A 1 178 ? -0.613 2.100 18.692 1.00 93.25 178 THR A O 1
ATOM 1449 N N . PRO A 1 179 ? 0.135 2.059 20.797 1.00 95.44 179 PRO A N 1
ATOM 1450 C CA . PRO A 1 179 ? 1.537 2.026 20.396 1.00 95.44 179 PRO A CA 1
ATOM 1451 C C . PRO A 1 179 ? 1.873 0.745 19.617 1.00 95.44 179 PRO A C 1
ATOM 1453 O O . PRO A 1 179 ? 1.433 -0.337 20.001 1.00 95.44 179 PRO A O 1
ATOM 1456 N N . LEU A 1 180 ? 2.694 0.879 18.569 1.00 97.12 180 LEU A N 1
ATOM 1457 C CA . LEU A 1 180 ? 3.136 -0.237 17.726 1.00 97.12 180 LEU A CA 1
ATOM 1458 C C . LEU A 1 180 ? 3.811 -1.330 18.567 1.00 97.12 180 LEU A C 1
ATOM 1460 O O . LEU A 1 180 ? 4.836 -1.077 19.210 1.00 97.12 180 LEU A O 1
ATOM 1464 N N . ASN A 1 181 ? 3.275 -2.548 18.516 1.00 97.38 181 ASN A N 1
ATOM 1465 C CA . ASN A 1 181 ? 3.833 -3.701 19.217 1.00 97.38 181 ASN A CA 1
ATOM 1466 C C . ASN A 1 181 ? 4.764 -4.548 18.322 1.00 97.38 181 ASN A C 1
ATOM 1468 O O . ASN A 1 181 ? 4.896 -4.322 17.119 1.00 97.38 181 ASN A O 1
ATOM 1472 N N . LYS A 1 182 ? 5.441 -5.545 18.913 1.00 97.88 182 LYS A N 1
ATOM 1473 C CA . LYS A 1 182 ? 6.420 -6.393 18.201 1.00 97.88 182 LYS A CA 1
ATOM 1474 C C . LYS A 1 182 ? 5.799 -7.228 17.075 1.00 97.88 182 LYS A C 1
ATOM 1476 O O . LYS A 1 182 ? 6.445 -7.422 16.051 1.00 97.88 182 LYS A O 1
ATOM 1481 N N . THR A 1 183 ? 4.586 -7.742 17.263 1.00 97.81 183 THR A N 1
ATOM 1482 C CA . THR A 1 183 ? 3.894 -8.567 16.260 1.00 97.81 183 THR A CA 1
ATOM 1483 C C . THR A 1 183 ? 3.503 -7.726 15.051 1.00 97.81 183 THR A C 1
ATOM 1485 O O . THR A 1 183 ? 3.765 -8.110 13.915 1.00 97.81 183 THR A O 1
ATOM 1488 N N . GLU A 1 184 ? 2.950 -6.541 15.293 1.00 98.12 184 GLU A N 1
ATOM 1489 C CA . GLU A 1 184 ? 2.590 -5.580 14.248 1.00 98.12 184 GLU A CA 1
ATOM 1490 C C . GLU A 1 184 ? 3.821 -5.056 13.510 1.00 98.12 184 GLU A C 1
ATOM 1492 O O . GLU A 1 184 ? 3.808 -4.953 12.285 1.00 98.12 184 GLU A O 1
ATOM 1497 N N . ALA A 1 185 ? 4.904 -4.766 14.241 1.00 98.38 185 ALA A N 1
ATOM 1498 C CA . ALA A 1 185 ? 6.162 -4.338 13.646 1.00 98.38 185 ALA A CA 1
ATOM 1499 C C . ALA A 1 185 ? 6.692 -5.399 12.674 1.00 98.38 1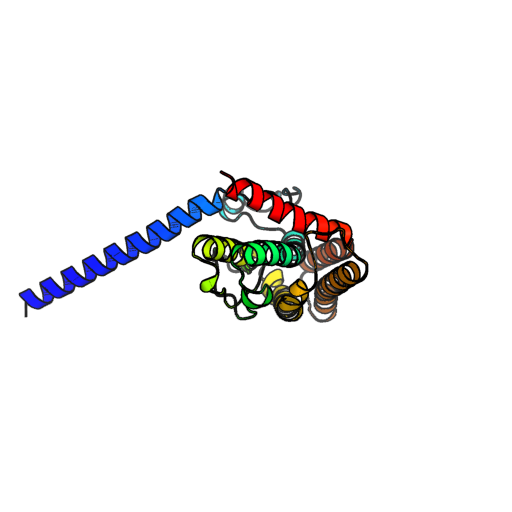85 ALA A C 1
ATOM 1501 O O . ALA A 1 185 ? 6.965 -5.067 11.524 1.00 98.38 185 ALA A O 1
ATOM 1502 N N . ARG A 1 186 ? 6.731 -6.673 13.092 1.00 98.44 186 ARG A N 1
ATOM 1503 C CA . ARG A 1 186 ? 7.132 -7.800 12.232 1.00 98.44 186 ARG A CA 1
ATOM 1504 C C . ARG A 1 186 ? 6.253 -7.938 10.994 1.00 98.44 186 ARG A C 1
ATOM 1506 O O . ARG A 1 186 ? 6.763 -8.237 9.924 1.00 98.44 186 ARG A O 1
ATOM 1513 N N . LEU A 1 187 ? 4.946 -7.707 11.113 1.00 98.44 187 LEU A N 1
ATOM 1514 C CA . LEU A 1 187 ? 4.051 -7.743 9.957 1.00 98.44 187 LEU A CA 1
ATOM 1515 C C . LEU A 1 187 ? 4.342 -6.599 8.970 1.00 98.44 187 LEU A C 1
ATOM 1517 O O . LEU A 1 187 ? 4.350 -6.818 7.761 1.00 98.44 187 LEU A O 1
ATOM 1521 N N . ILE A 1 188 ? 4.604 -5.384 9.461 1.00 98.50 188 ILE A N 1
ATOM 1522 C CA . ILE A 1 188 ? 4.999 -4.261 8.597 1.00 98.50 188 ILE A CA 1
ATOM 1523 C C . ILE A 1 188 ? 6.351 -4.549 7.920 1.00 98.50 188 ILE A C 1
ATOM 1525 O O . ILE A 1 188 ? 6.500 -4.229 6.741 1.00 98.50 188 ILE A O 1
ATOM 1529 N N . GLU A 1 189 ? 7.303 -5.178 8.621 1.00 98.56 189 GLU A N 1
ATOM 1530 C CA . GLU A 1 189 ? 8.571 -5.652 8.036 1.00 98.56 189 GLU A CA 1
ATOM 1531 C C . GLU A 1 189 ? 8.328 -6.697 6.950 1.00 98.56 189 GLU A C 1
ATOM 1533 O 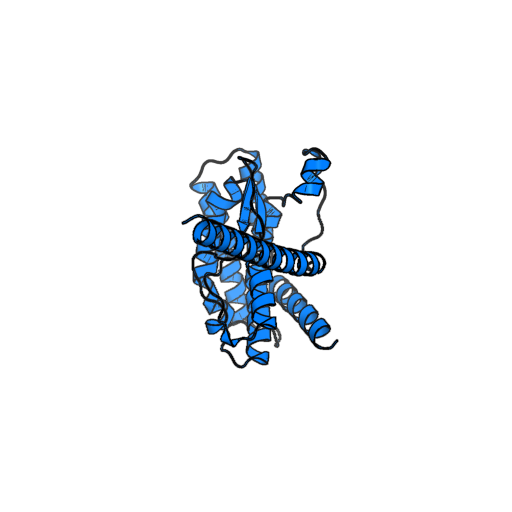O . GLU A 1 189 ? 8.827 -6.529 5.844 1.00 98.56 189 GLU A O 1
ATOM 1538 N N . GLU A 1 190 ? 7.498 -7.711 7.217 1.00 98.56 190 GLU A N 1
ATOM 1539 C CA . GLU A 1 190 ? 7.141 -8.750 6.242 1.00 98.56 190 GLU A CA 1
ATOM 1540 C C . GLU A 1 190 ? 6.570 -8.127 4.958 1.00 98.56 190 GLU A C 1
ATOM 1542 O O . GLU A 1 190 ? 6.972 -8.485 3.849 1.00 98.56 190 GLU A O 1
ATOM 1547 N N . ILE A 1 191 ? 5.663 -7.152 5.097 1.00 98.62 191 ILE A N 1
ATOM 1548 C CA . ILE A 1 191 ? 5.087 -6.434 3.955 1.00 98.62 191 ILE A CA 1
ATOM 1549 C C . ILE A 1 191 ? 6.175 -5.627 3.232 1.00 98.62 191 ILE A C 1
ATOM 1551 O O . ILE A 1 191 ? 6.318 -5.760 2.018 1.00 98.62 191 ILE A O 1
ATOM 1555 N N . ARG A 1 192 ? 6.959 -4.806 3.944 1.00 98.56 192 ARG A N 1
ATOM 1556 C CA . ARG A 1 192 ? 8.051 -4.003 3.359 1.00 98.56 192 ARG A CA 1
ATOM 1557 C C . ARG A 1 192 ? 9.017 -4.878 2.563 1.00 98.56 192 ARG A C 1
ATOM 1559 O O . ARG A 1 192 ? 9.365 -4.541 1.430 1.00 98.56 192 ARG A O 1
ATOM 1566 N N . ASP A 1 193 ? 9.428 -5.993 3.152 1.00 98.50 193 ASP A N 1
ATOM 1567 C CA . ASP A 1 193 ? 10.407 -6.898 2.574 1.00 98.50 193 ASP A CA 1
ATOM 1568 C C . ASP A 1 193 ? 9.841 -7.548 1.314 1.00 98.50 193 ASP A C 1
ATOM 1570 O O . ASP A 1 193 ? 10.526 -7.539 0.295 1.00 98.50 193 ASP A O 1
ATOM 1574 N N . ALA A 1 194 ? 8.566 -7.957 1.311 1.00 98.56 194 ALA A N 1
ATOM 1575 C CA . ALA A 1 194 ? 7.886 -8.438 0.108 1.00 98.56 194 ALA A CA 1
ATOM 1576 C C . ALA A 1 194 ? 7.885 -7.397 -1.030 1.00 98.56 194 ALA A C 1
ATOM 1578 O O . ALA A 1 194 ? 8.222 -7.728 -2.168 1.00 98.56 194 ALA A O 1
ATOM 1579 N N . PHE A 1 195 ? 7.566 -6.128 -0.740 1.00 98.31 195 PHE A N 1
ATOM 1580 C CA . PHE A 1 195 ? 7.627 -5.045 -1.734 1.00 98.31 195 PHE A CA 1
ATOM 1581 C C . PHE A 1 195 ? 9.056 -4.833 -2.260 1.00 98.31 195 PHE A C 1
ATOM 1583 O O . PHE A 1 195 ? 9.267 -4.696 -3.464 1.00 98.31 195 PHE A O 1
ATOM 1590 N N . SER A 1 196 ? 10.058 -4.822 -1.380 1.00 97.94 196 SER A N 1
ATOM 1591 C CA . SER A 1 196 ? 11.453 -4.647 -1.799 1.00 97.94 196 SER A CA 1
ATOM 1592 C C . SER A 1 196 ? 11.987 -5.842 -2.599 1.00 97.94 196 SER A C 1
ATOM 1594 O O . SER A 1 196 ? 12.712 -5.650 -3.578 1.00 97.94 196 SER A O 1
ATOM 1596 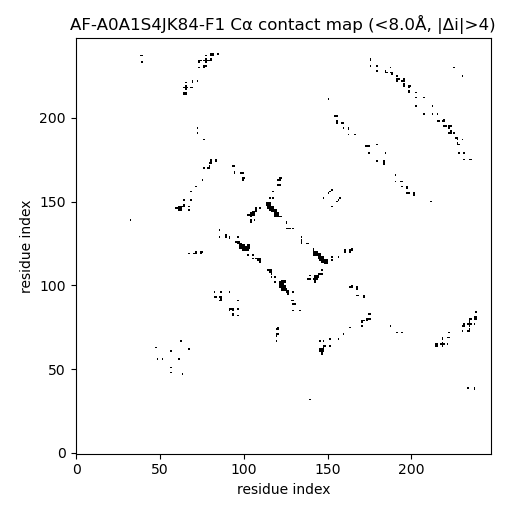N N . GLN A 1 197 ? 11.581 -7.061 -2.234 1.00 97.62 197 GLN A N 1
ATOM 1597 C CA . GLN A 1 197 ? 11.979 -8.294 -2.900 1.00 97.62 197 GLN A CA 1
ATOM 1598 C C . GLN A 1 197 ? 11.392 -8.367 -4.306 1.00 97.62 197 GLN A C 1
ATOM 1600 O O . GLN A 1 197 ? 12.119 -8.687 -5.236 1.00 97.62 197 GLN A O 1
ATOM 1605 N N . ALA A 1 198 ? 10.140 -7.945 -4.504 1.00 96.94 198 ALA A N 1
ATOM 1606 C CA . ALA A 1 198 ? 9.557 -7.855 -5.842 1.00 96.94 198 ALA A CA 1
ATOM 1607 C C . ALA A 1 198 ? 10.358 -6.937 -6.785 1.00 96.94 198 ALA A C 1
ATOM 1609 O O . ALA A 1 198 ? 10.462 -7.220 -7.979 1.00 96.94 198 ALA A O 1
ATOM 1610 N N . ILE A 1 199 ? 10.965 -5.857 -6.270 1.00 95.94 199 ILE A N 1
ATOM 1611 C CA . ILE A 1 199 ? 11.874 -5.028 -7.075 1.00 95.94 199 ILE A CA 1
ATOM 1612 C C . ILE A 1 199 ? 13.166 -5.791 -7.388 1.00 95.94 199 ILE A C 1
ATOM 1614 O O . ILE A 1 199 ? 13.609 -5.773 -8.535 1.00 95.94 199 ILE A O 1
ATOM 1618 N N . THR A 1 200 ? 13.762 -6.471 -6.405 1.00 95.44 200 THR A N 1
ATOM 1619 C CA . THR A 1 200 ? 14.951 -7.316 -6.617 1.00 95.44 200 THR A CA 1
ATOM 1620 C C . THR A 1 200 ? 14.697 -8.377 -7.685 1.00 95.44 200 THR A C 1
ATOM 1622 O O . THR A 1 200 ? 15.463 -8.474 -8.640 1.00 95.44 200 THR A O 1
ATOM 1625 N N . ASP A 1 201 ? 13.593 -9.110 -7.585 1.00 93.62 201 ASP A N 1
ATOM 1626 C CA . ASP A 1 201 ? 13.236 -10.165 -8.532 1.00 93.62 201 ASP A CA 1
ATOM 1627 C C . ASP A 1 201 ? 13.003 -9.594 -9.933 1.00 93.62 201 ASP A C 1
ATOM 1629 O O . ASP A 1 201 ? 13.403 -10.197 -10.927 1.00 93.62 201 ASP A O 1
ATOM 1633 N N . CYS A 1 202 ? 12.405 -8.402 -10.033 1.00 91.12 202 CYS A N 1
ATOM 1634 C CA . CYS A 1 202 ? 12.289 -7.690 -11.301 1.00 91.12 202 CYS A CA 1
ATOM 1635 C C . CYS A 1 202 ? 13.656 -7.380 -11.911 1.00 91.12 202 CYS A C 1
ATOM 1637 O O . CYS A 1 202 ? 13.829 -7.581 -13.108 1.00 91.12 202 CYS A O 1
ATOM 1639 N N . LEU A 1 203 ? 14.592 -6.867 -11.114 1.00 90.94 203 LEU A N 1
ATOM 1640 C CA . LEU A 1 203 ? 15.926 -6.472 -11.571 1.00 90.94 203 LEU A CA 1
ATOM 1641 C C . LEU A 1 203 ? 16.774 -7.670 -12.015 1.00 90.94 203 LEU A C 1
ATOM 1643 O O . LEU A 1 203 ? 17.575 -7.529 -12.931 1.00 90.94 203 LEU A O 1
ATOM 1647 N N . VAL A 1 204 ? 16.591 -8.833 -11.383 1.00 90.75 204 VAL A N 1
ATOM 1648 C CA . VAL A 1 204 ? 17.310 -10.072 -11.721 1.00 90.75 204 VAL A CA 1
ATOM 1649 C C . VAL A 1 204 ? 16.718 -10.746 -12.957 1.00 90.75 204 VAL A C 1
ATOM 1651 O O . VAL A 1 204 ? 17.451 -11.194 -13.832 1.00 90.75 204 VAL A O 1
ATOM 1654 N N . ASN A 1 205 ? 15.388 -10.822 -13.042 1.00 87.81 205 ASN A N 1
ATOM 1655 C CA . ASN A 1 205 ? 14.715 -11.666 -14.032 1.00 87.81 205 ASN A CA 1
ATOM 1656 C C . ASN A 1 205 ? 14.281 -10.919 -15.301 1.00 87.81 205 ASN A C 1
ATOM 1658 O O . ASN A 1 205 ? 13.686 -11.527 -16.192 1.00 87.81 205 ASN A O 1
ATOM 1662 N N . ARG A 1 206 ? 14.484 -9.597 -15.384 1.00 85.62 206 ARG A N 1
ATOM 1663 C CA . ARG A 1 206 ? 14.003 -8.778 -16.507 1.00 85.62 206 ARG A CA 1
ATOM 1664 C C . ARG A 1 206 ? 15.059 -7.769 -16.943 1.00 85.62 206 ARG A C 1
ATOM 1666 O O . ARG A 1 206 ? 15.754 -7.177 -16.124 1.00 85.62 206 ARG A O 1
ATOM 1673 N N . THR A 1 207 ? 15.116 -7.514 -18.245 1.00 85.94 207 THR A N 1
ATOM 1674 C CA . THR A 1 207 ? 15.986 -6.484 -18.819 1.00 85.94 207 THR A CA 1
ATOM 1675 C C . THR A 1 207 ? 15.288 -5.128 -18.787 1.00 85.94 207 THR A C 1
ATOM 1677 O O . THR A 1 207 ? 14.165 -4.982 -19.271 1.00 85.94 207 THR A O 1
ATOM 1680 N N . TYR A 1 208 ? 15.971 -4.122 -18.246 1.00 84.38 208 TYR A N 1
ATOM 1681 C CA . TYR A 1 208 ? 15.508 -2.739 -18.222 1.00 84.38 208 TYR A CA 1
ATOM 1682 C C . TYR A 1 208 ? 16.549 -1.818 -18.862 1.00 84.38 208 TYR A C 1
ATOM 1684 O O . TYR A 1 208 ? 17.744 -2.079 -18.726 1.00 84.38 208 TYR A O 1
ATOM 1692 N N . PRO A 1 209 ? 16.129 -0.710 -19.502 1.00 85.19 209 PRO A N 1
ATOM 1693 C CA . PRO A 1 209 ? 17.049 0.371 -19.837 1.00 85.19 209 PRO A CA 1
ATOM 1694 C C . PRO A 1 209 ? 17.780 0.863 -18.581 1.00 85.19 209 PRO A C 1
ATOM 1696 O O . PRO A 1 209 ? 17.160 0.953 -17.519 1.00 85.19 209 PRO A O 1
ATOM 1699 N N . GLU A 1 210 ? 19.052 1.242 -18.711 1.00 83.38 210 GLU A N 1
ATOM 1700 C CA . GLU A 1 210 ? 19.930 1.634 -17.592 1.00 83.38 210 GLU A CA 1
ATOM 1701 C C . GLU A 1 210 ? 19.270 2.645 -16.638 1.00 83.38 210 GLU A C 1
ATOM 1703 O O . GLU A 1 210 ? 19.198 2.443 -15.427 1.00 83.38 210 GLU A O 1
ATOM 1708 N N . LEU A 1 211 ? 18.657 3.697 -17.187 1.00 79.81 211 LEU A N 1
ATOM 1709 C CA . LEU A 1 211 ? 17.960 4.707 -16.387 1.00 79.81 211 LEU A CA 1
ATOM 1710 C C . LEU A 1 211 ? 16.791 4.125 -15.568 1.00 79.81 211 LEU A C 1
ATOM 1712 O O . LEU A 1 211 ? 16.508 4.584 -14.461 1.00 79.81 211 LEU A O 1
ATOM 1716 N N . MET A 1 212 ? 16.075 3.134 -16.103 1.00 84.75 212 MET A N 1
ATOM 1717 C CA . MET A 1 212 ? 14.994 2.458 -15.382 1.00 84.75 212 MET A CA 1
ATOM 1718 C C . MET A 1 212 ? 15.547 1.516 -14.314 1.00 84.75 212 MET A C 1
ATOM 1720 O O . MET A 1 212 ? 15.013 1.490 -13.207 1.00 84.75 212 MET A O 1
ATOM 1724 N N . TYR A 1 213 ? 16.633 0.801 -14.614 1.00 88.50 213 TYR A N 1
ATOM 1725 C CA . TYR A 1 213 ? 17.339 -0.039 -13.649 1.00 88.50 213 TYR A CA 1
ATOM 1726 C C . TYR A 1 213 ? 17.759 0.779 -12.417 1.00 88.50 213 TYR A C 1
ATOM 1728 O O . TYR A 1 213 ? 17.393 0.443 -11.290 1.00 88.50 213 TYR A O 1
ATOM 1736 N N . GLN A 1 214 ? 18.403 1.931 -12.628 1.00 85.88 214 GLN A N 1
ATOM 1737 C CA . GLN A 1 214 ? 18.794 2.849 -11.551 1.00 85.88 214 GLN A CA 1
ATOM 1738 C C . GLN A 1 214 ? 17.589 3.357 -10.745 1.00 85.88 214 GLN A C 1
ATOM 1740 O O . GLN A 1 214 ? 17.625 3.390 -9.514 1.00 85.88 214 GLN A O 1
ATOM 1745 N N . LYS A 1 215 ? 16.481 3.707 -11.411 1.00 86.94 215 LYS A N 1
ATOM 1746 C CA . LYS A 1 215 ? 15.245 4.134 -10.730 1.00 86.94 215 LYS A CA 1
ATOM 1747 C C . LYS A 1 215 ? 14.658 3.027 -9.854 1.00 86.94 215 LYS A C 1
ATOM 1749 O O . LYS A 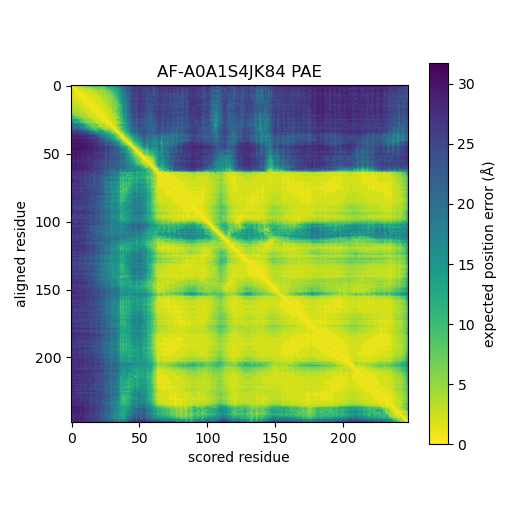1 215 ? 14.237 3.299 -8.733 1.00 86.94 215 LYS A O 1
ATOM 1754 N N . LEU A 1 216 ? 14.629 1.791 -10.336 1.00 90.88 216 LEU A N 1
ATOM 1755 C CA . LEU A 1 216 ? 14.159 0.647 -9.557 1.00 90.88 216 LEU A CA 1
ATOM 1756 C C . LEU A 1 216 ? 15.082 0.372 -8.359 1.00 90.88 216 LEU A C 1
ATOM 1758 O O . LEU A 1 216 ? 14.587 0.170 -7.255 1.00 90.88 216 LEU A O 1
ATOM 1762 N N . MET A 1 217 ? 16.402 0.475 -8.532 1.00 91.62 217 MET A N 1
ATOM 1763 C CA . MET A 1 217 ? 17.367 0.368 -7.430 1.00 91.62 217 MET A CA 1
ATOM 1764 C C . MET A 1 217 ? 17.123 1.426 -6.346 1.00 91.62 217 MET A C 1
ATOM 1766 O O . MET A 1 2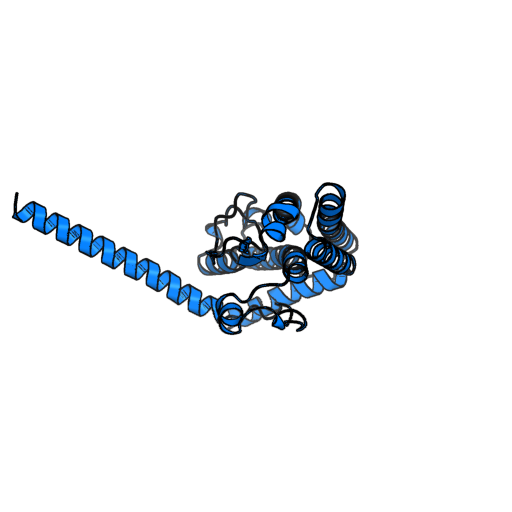17 ? 16.992 1.082 -5.174 1.00 91.62 217 MET A O 1
ATOM 1770 N N . ILE A 1 218 ? 16.962 2.699 -6.726 1.00 90.50 218 ILE A N 1
ATOM 1771 C CA . ILE A 1 218 ? 16.630 3.779 -5.780 1.00 90.50 218 ILE A CA 1
ATOM 1772 C C . ILE A 1 218 ? 15.306 3.485 -5.064 1.00 90.50 218 ILE A C 1
ATOM 1774 O O . ILE A 1 218 ? 15.200 3.675 -3.854 1.00 90.50 218 ILE A O 1
ATOM 1778 N N . ALA A 1 219 ? 14.289 3.015 -5.792 1.00 92.00 219 ALA A N 1
ATOM 1779 C CA . ALA A 1 219 ? 12.998 2.654 -5.212 1.00 92.00 219 ALA A CA 1
ATOM 1780 C C . ALA A 1 219 ? 13.131 1.546 -4.160 1.00 92.00 219 ALA A C 1
ATOM 1782 O O . ALA A 1 219 ? 12.547 1.647 -3.081 1.00 92.00 219 ALA A O 1
ATOM 1783 N N . ARG A 1 220 ? 13.923 0.511 -4.464 1.00 96.25 220 ARG A N 1
ATOM 1784 C CA . ARG A 1 220 ? 14.195 -0.602 -3.555 1.00 96.25 220 ARG A CA 1
ATOM 1785 C C . ARG A 1 220 ? 14.840 -0.106 -2.271 1.00 96.25 220 ARG A C 1
ATOM 1787 O O . ARG A 1 220 ? 14.327 -0.408 -1.199 1.00 96.25 220 ARG A O 1
ATOM 1794 N N . GLU A 1 221 ? 15.914 0.674 -2.374 1.00 94.62 221 GLU A N 1
ATOM 1795 C CA . GLU A 1 221 ? 16.620 1.186 -1.194 1.00 94.62 221 GLU A CA 1
ATOM 1796 C C . GLU A 1 221 ? 15.726 2.097 -0.349 1.00 94.62 221 GLU A C 1
ATOM 1798 O O . GLU A 1 221 ? 15.690 1.958 0.871 1.00 94.62 221 GLU A O 1
ATOM 1803 N N . LYS A 1 222 ? 14.911 2.950 -0.983 1.00 93.12 222 LYS A N 1
ATOM 1804 C CA . LYS A 1 222 ? 13.915 3.762 -0.270 1.00 93.12 222 LYS A CA 1
ATOM 1805 C C . LYS A 1 222 ? 12.903 2.913 0.496 1.00 93.12 222 LYS A C 1
ATOM 1807 O O . LYS A 1 222 ? 12.606 3.221 1.645 1.00 93.12 222 LYS A O 1
ATOM 1812 N N . ILE A 1 223 ? 12.373 1.851 -0.117 1.00 95.69 223 ILE A N 1
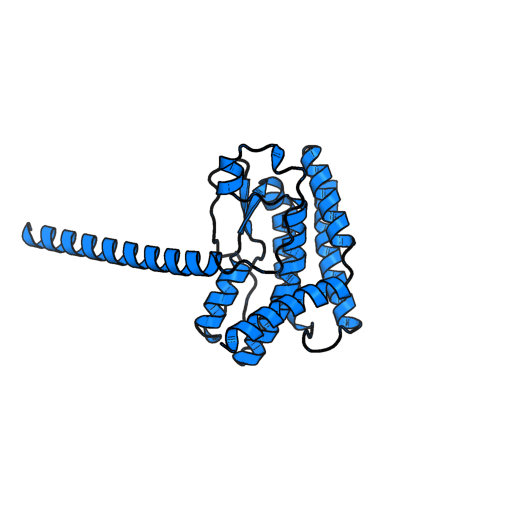ATOM 1813 C CA . ILE A 1 223 ? 11.423 0.954 0.555 1.00 95.69 223 ILE A CA 1
ATOM 1814 C C . ILE A 1 223 ? 12.104 0.221 1.718 1.00 95.69 223 ILE A C 1
ATOM 1816 O O . ILE A 1 223 ? 11.543 0.188 2.810 1.00 95.69 223 ILE A O 1
ATOM 1820 N N . LYS A 1 224 ? 13.316 -0.316 1.519 1.00 96.69 224 LYS A N 1
ATOM 1821 C CA . LYS A 1 224 ? 14.070 -1.032 2.565 1.00 96.69 224 LYS A CA 1
ATOM 1822 C C . LYS A 1 224 ? 14.446 -0.139 3.745 1.00 96.69 224 LYS A C 1
ATOM 1824 O O . LYS A 1 224 ? 14.468 -0.620 4.873 1.00 96.69 224 LYS A O 1
ATOM 1829 N N . ALA A 1 225 ? 14.713 1.141 3.494 1.00 95.19 225 ALA A N 1
ATOM 1830 C CA . ALA A 1 225 ? 15.096 2.098 4.526 1.00 95.19 225 ALA A CA 1
ATOM 1831 C C . ALA A 1 225 ? 13.968 2.411 5.522 1.00 95.19 225 ALA A C 1
ATOM 1833 O O . ALA A 1 225 ? 14.251 2.873 6.624 1.00 95.19 225 ALA A O 1
ATOM 1834 N N . PHE A 1 226 ? 12.701 2.153 5.175 1.00 94.88 226 PHE A N 1
ATOM 1835 C CA . PHE A 1 226 ? 11.603 2.374 6.109 1.00 94.88 226 PHE A CA 1
ATOM 1836 C C . PHE A 1 226 ? 11.676 1.438 7.311 1.00 94.88 226 PHE A C 1
ATOM 1838 O O . PHE A 1 226 ? 11.622 0.209 7.187 1.00 94.88 226 PHE A O 1
ATOM 1845 N N . THR A 1 227 ? 11.671 2.030 8.499 1.00 97.62 227 THR A N 1
ATOM 1846 C CA . THR A 1 227 ? 11.409 1.294 9.732 1.00 97.62 227 THR A CA 1
ATOM 1847 C C . THR A 1 227 ? 9.901 1.076 9.918 1.00 97.62 227 THR A C 1
ATOM 1849 O O . THR A 1 227 ? 9.088 1.913 9.502 1.00 97.62 227 THR A O 1
ATOM 1852 N N . PRO A 1 228 ? 9.479 0.003 10.610 1.00 97.75 228 PRO A N 1
ATOM 1853 C CA . PRO A 1 228 ? 8.062 -0.226 10.905 1.00 97.75 228 PRO A CA 1
ATOM 1854 C C . PRO A 1 228 ? 7.407 0.938 11.639 1.00 97.75 228 PRO A C 1
ATOM 1856 O O . PRO A 1 228 ? 6.273 1.316 11.347 1.00 97.75 228 PRO A O 1
ATOM 1859 N N . ARG A 1 229 ? 8.155 1.551 12.563 1.00 96.31 229 ARG A N 1
ATOM 1860 C CA . ARG A 1 229 ? 7.699 2.690 13.357 1.00 96.31 229 ARG A CA 1
ATOM 1861 C C . ARG A 1 229 ? 7.377 3.900 12.485 1.00 96.31 229 ARG A C 1
ATOM 1863 O O . ARG A 1 229 ? 6.332 4.515 12.682 1.00 96.31 229 ARG A O 1
ATOM 1870 N N . GLU A 1 230 ? 8.237 4.238 11.529 1.00 94.00 230 GLU A N 1
ATOM 1871 C CA . GLU A 1 230 ? 8.002 5.370 10.625 1.00 94.00 230 GLU A CA 1
ATOM 1872 C C . GLU A 1 230 ? 6.763 5.148 9.760 1.00 94.00 230 GLU A C 1
ATOM 1874 O O . GLU A 1 230 ? 5.933 6.049 9.618 1.00 94.00 230 GLU A O 1
ATOM 1879 N N . VAL A 1 231 ? 6.604 3.943 9.209 1.00 92.94 231 VAL A N 1
ATOM 1880 C CA . VAL A 1 231 ? 5.461 3.609 8.349 1.00 92.94 231 VAL A CA 1
ATOM 1881 C C . VAL A 1 231 ? 4.161 3.617 9.148 1.00 92.94 231 VAL A C 1
ATOM 1883 O O . VAL A 1 231 ? 3.178 4.215 8.708 1.00 92.94 231 VAL A O 1
ATOM 1886 N N . PHE A 1 232 ? 4.171 3.040 10.352 1.00 94.31 232 PHE A N 1
ATOM 1887 C CA . PHE A 1 232 ? 3.040 3.081 11.275 1.00 94.31 232 PHE A CA 1
ATOM 1888 C C . PHE A 1 232 ? 2.643 4.524 11.612 1.00 94.31 232 PHE A C 1
ATOM 1890 O O . PHE A 1 232 ? 1.486 4.908 11.454 1.00 94.31 232 PHE A O 1
ATOM 1897 N N . GLN A 1 233 ? 3.605 5.379 11.973 1.00 89.62 233 GLN A N 1
ATOM 1898 C CA . GLN A 1 233 ? 3.341 6.792 12.261 1.00 89.62 233 GLN A CA 1
ATOM 1899 C C . GLN A 1 233 ? 2.772 7.544 11.050 1.00 89.62 233 GLN A C 1
ATOM 1901 O O . GLN A 1 233 ? 1.848 8.349 11.204 1.00 89.62 233 GLN A O 1
ATOM 1906 N N . LYS A 1 234 ? 3.295 7.291 9.841 1.00 86.62 234 LYS A N 1
ATOM 1907 C CA . LYS A 1 234 ? 2.749 7.860 8.598 1.00 86.62 234 LYS A CA 1
ATOM 1908 C C . LYS A 1 234 ? 1.297 7.423 8.375 1.00 86.62 234 LYS A C 1
ATOM 1910 O O . LYS A 1 234 ? 0.460 8.265 8.046 1.00 86.62 234 LYS A O 1
ATOM 1915 N N . ALA A 1 235 ? 0.981 6.149 8.605 1.00 87.38 235 ALA A N 1
ATOM 1916 C CA . ALA A 1 235 ? -0.377 5.622 8.492 1.00 87.38 235 ALA A CA 1
ATOM 1917 C C . ALA A 1 235 ? -1.343 6.299 9.484 1.00 87.38 235 ALA A C 1
ATOM 1919 O O . ALA A 1 235 ? -2.392 6.807 9.075 1.00 87.38 235 ALA A O 1
ATOM 1920 N N . THR A 1 236 ? -0.956 6.422 10.758 1.00 83.12 236 THR A N 1
ATOM 1921 C CA . THR A 1 236 ? -1.783 7.047 11.805 1.00 83.12 236 THR A CA 1
ATOM 1922 C C . THR A 1 236 ? -2.024 8.542 11.560 1.00 83.12 236 THR A C 1
ATOM 1924 O O . THR A 1 236 ? -3.141 9.030 11.758 1.00 83.12 236 THR A O 1
ATOM 1927 N N . LYS A 1 237 ? -1.023 9.292 11.066 1.00 75.25 237 LYS A N 1
ATOM 1928 C CA . LYS A 1 237 ? -1.191 10.717 10.699 1.00 75.25 237 LYS A CA 1
ATOM 1929 C C . LYS A 1 237 ? -2.312 10.913 9.674 1.00 75.25 237 LYS A C 1
ATOM 1931 O O . LYS A 1 237 ? -3.104 11.847 9.802 1.00 75.25 237 LYS A O 1
ATOM 1936 N N . GLY A 1 238 ? -2.419 10.000 8.709 1.00 63.31 238 GLY A N 1
ATOM 1937 C CA . GLY A 1 238 ? -3.467 10.011 7.694 1.00 63.31 238 GLY A CA 1
ATOM 1938 C C . GLY A 1 238 ? -4.888 9.912 8.256 1.00 63.31 238 GLY A C 1
ATOM 1939 O O . GLY A 1 238 ? -5.790 10.558 7.732 1.00 63.31 238 GLY A O 1
ATOM 1940 N N . VAL A 1 239 ? -5.085 9.149 9.334 1.00 67.31 239 VAL A N 1
ATOM 1941 C CA . VAL A 1 239 ? -6.386 8.999 10.011 1.00 67.31 239 VAL A CA 1
ATOM 1942 C C . VAL A 1 239 ? -6.720 10.214 10.870 1.00 67.31 239 VAL A C 1
ATOM 1944 O O . VAL A 1 239 ? -7.866 10.660 10.903 1.00 67.31 239 VAL A O 1
ATOM 1947 N N . ASN A 1 240 ? -5.725 10.799 11.539 1.00 63.72 240 ASN A N 1
ATOM 1948 C CA . ASN A 1 240 ? -5.933 12.000 12.350 1.00 63.72 240 ASN A CA 1
ATOM 1949 C C . ASN A 1 240 ? -6.431 13.190 11.518 1.00 63.72 240 ASN A C 1
ATOM 1951 O O . ASN A 1 240 ? -7.202 14.003 12.023 1.00 63.72 240 ASN A O 1
ATOM 1955 N N . TYR A 1 241 ? -6.053 13.266 10.240 1.00 61.12 241 TYR A N 1
ATOM 1956 C CA . TYR A 1 241 ? -6.626 14.231 9.303 1.00 61.12 241 TYR A CA 1
ATOM 1957 C C . TYR A 1 241 ? -8.135 14.008 9.082 1.00 61.12 241 TYR A C 1
ATOM 1959 O O . TYR A 1 241 ? -8.919 14.948 9.206 1.00 61.12 241 TYR A O 1
ATOM 1967 N N . LEU A 1 242 ? -8.565 12.760 8.856 1.00 63.81 242 LEU A N 1
ATOM 1968 C CA . LEU A 1 242 ? -9.984 12.413 8.670 1.00 63.81 242 LEU A CA 1
ATOM 1969 C C . LEU A 1 242 ? -10.823 12.723 9.906 1.00 63.81 242 LEU A C 1
ATOM 1971 O O . LEU A 1 242 ? -11.912 13.284 9.802 1.00 63.81 242 LEU A O 1
ATOM 1975 N N . ARG A 1 243 ? -10.281 12.419 11.090 1.00 66.25 243 ARG A N 1
ATOM 1976 C CA . ARG A 1 243 ? -10.925 12.719 12.374 1.00 66.25 243 ARG A CA 1
ATOM 1977 C C . ARG A 1 243 ? -11.191 14.212 12.560 1.00 66.25 243 ARG A C 1
ATOM 1979 O O . ARG A 1 243 ? -12.202 14.560 13.159 1.00 66.25 243 ARG A O 1
ATOM 1986 N N . LYS A 1 244 ? -10.297 15.082 12.076 1.00 63.75 244 LYS A N 1
ATOM 1987 C CA . LYS A 1 244 ? -10.473 16.540 12.153 1.00 63.75 244 LYS A CA 1
ATOM 1988 C C . LYS A 1 244 ? -11.572 17.029 11.209 1.00 63.75 244 LYS A C 1
ATOM 1990 O O . LYS A 1 244 ? -12.374 17.850 11.628 1.00 63.75 244 LYS A O 1
ATOM 1995 N N . LYS A 1 245 ? -11.654 16.484 9.990 1.00 60.44 245 LYS A N 1
ATOM 1996 C CA . LYS A 1 245 ? -12.704 16.841 9.018 1.00 60.44 245 LYS A CA 1
ATOM 1997 C C . LYS A 1 245 ? -14.102 16.332 9.366 1.00 60.44 245 LYS A C 1
ATOM 1999 O O . LYS A 1 245 ? -15.071 16.964 8.993 1.00 60.44 245 LYS A O 1
ATOM 2004 N N . CYS A 1 246 ? -14.226 15.207 10.067 1.00 54.94 246 CYS A N 1
ATOM 2005 C CA . CYS A 1 246 ? -15.542 14.685 10.464 1.00 54.94 246 CYS A CA 1
ATOM 2006 C C . CYS A 1 246 ? -16.136 15.395 11.700 1.00 54.94 246 CYS A C 1
ATOM 2008 O O . CYS A 1 246 ? -17.230 15.040 12.126 1.00 54.94 246 CYS A O 1
ATOM 2010 N N . LYS A 1 247 ? -15.394 16.315 12.335 1.00 49.44 247 LYS A N 1
ATOM 2011 C CA . LYS A 1 247 ? -15.847 17.108 13.495 1.00 49.44 247 LYS A CA 1
ATOM 2012 C C . LYS A 1 247 ? -16.298 18.530 13.121 1.00 49.44 247 LYS A C 1
ATOM 2014 O O . LYS A 1 247 ? -16.713 19.260 14.016 1.00 49.44 247 LYS A O 1
ATOM 2019 N N . SER A 1 248 ? -16.165 18.915 11.851 1.00 37.47 248 SER A N 1
ATOM 2020 C CA . SER A 1 248 ? -16.632 20.182 11.267 1.00 37.47 248 SER A CA 1
ATOM 2021 C C . SER A 1 248 ? -17.882 19.949 10.440 1.00 37.47 248 SER A C 1
ATOM 2023 O O . SER A 1 248 ? -18.776 20.812 10.488 1.00 37.47 248 SER A O 1
#

pLDDT: mean 77.85, std 19.98, range [30.11, 98.62]

Mean predicted aligned error: 11.6 Å

Sequence (248 aa):
MIRELLDFLLLLKNIFIALSLFIRKGLEARRKASLESDPSSPEPDDIFENLLDPFTRERYKFKNVPRHLEARFTRFIRLGAQLQYISAKTGVPRGEIVHAGASQFQDRSSTVQEMHAAHVIRVGNINENIGEYYESFIRNFVGHTQIVHRLANIGVGRDFDTIQSKYLDKLAVIDFTTPLNKTEARLIEEIRDAFSQAITDCLVNRTYPELMYQKLMIAREKIKAFTPREVFQKATKGVNYLRKKCKS